Protein AF-G4MXD3-F1 (afdb_monomer_lite)

Foldseek 3Di:
DDPPLVVLVVLLVVLVVLLVVPQPPALVNLVVVLVCLVQVNDLDHPLDDADDAFEEEEAPCVSVNSQSVVCNVRSYDYDDDDLPDPDAAAGQEYEYEDDDDLDPPPLVCLDPLVVLLSNLVRHDPPRHYYYYHADALPDDDDPDDDPPVSNVVSVVVQVVCVVVSSGRHDDPVVNVVSNVVSPHDDDDDDDDDQACAQPDPDNSNSVSNVSNVVSVCSSVVSPPPPPPPDPPDD

pLDDT: mean 72.01, std 15.37, range [33.31, 96.06]

Sequence (234 aa):
MTTSGAVVDAVIRKARALTEKQRGQDSLDIFNQLFRYILGDKLHTDVIEFGEEQHVLDVGCGSGLWPILMAQQLETILAPMHLNSPNLPSILAAYRHIILPEKMKKGSIKSWSTLYGKIATHLKHGTGVFEQFEIDWKFKRNSDPIPEALEKWSTKLHHAMEDHGMSIQCDPEETRSMLLNNGFNDVQERAILLPVNDWQSKDADKKIGRWFNTALTESITLGPTSPTPLKSGP

Organism: Pyricularia oryzae (strain 70-15 / ATCC MYA-4617 / FGSC 8958) (NCBI:txid242507)

Secondary structure (DSSP, 8-state):
--HHHHHHHHHHHHHHHHHHHHTTSSHHHHHHHHHHHHTTT-SS-TT----SS-EEEETT-TTSHHHHHHHHHHT-EEEE--TT-TTPPPBSEEEEEE---SS------S-HHHHHHHHHHHBPTTT-EEEEEE---S---SSSPPPHHHHHHHHHHHHHHHHTT------HHHHHHHHHHTT------------SSS--SSHHHHHHHHHHHHHHHHHHHTSS-S--------

Radius of gyration: 19.63 Å; chains: 1; bounding box: 55×62×44 Å

Structure (mmCIF, N/CA/C/O backbone):
data_AF-G4MXD3-F1
#
_entry.id   AF-G4MXD3-F1
#
loop_
_atom_site.group_PDB
_atom_site.id
_atom_site.type_symbol
_atom_site.label_atom_id
_atom_site.label_alt_id
_atom_site.label_comp_id
_atom_site.label_asym_id
_atom_site.label_entity_id
_atom_site.label_seq_id
_atom_site.pdbx_PDB_ins_code
_atom_site.Cartn_x
_atom_site.Cartn_y
_atom_site.Cartn_z
_atom_site.occupancy
_atom_site.B_iso_or_equiv
_atom_site.auth_seq_id
_atom_site.auth_comp_id
_atom_site.auth_asym_id
_atom_site.auth_atom_id
_atom_site.pdbx_PDB_model_num
ATOM 1 N N . MET A 1 1 ? -34.802 9.962 16.279 1.00 35.94 1 MET A N 1
ATOM 2 C CA . MET A 1 1 ? -34.322 9.919 14.881 1.00 35.94 1 MET A CA 1
ATOM 3 C C . MET A 1 1 ? -33.127 10.845 14.799 1.00 35.94 1 MET A C 1
ATOM 5 O O . MET A 1 1 ? -33.272 12.038 15.026 1.00 35.94 1 MET A O 1
ATOM 9 N N . THR A 1 2 ? -31.944 10.250 14.721 1.00 36.28 2 THR A N 1
ATOM 10 C CA . THR A 1 2 ? -30.668 10.808 15.177 1.00 36.28 2 THR A CA 1
ATOM 11 C C . THR A 1 2 ? -29.973 11.616 14.086 1.00 36.28 2 THR A C 1
ATOM 13 O O . THR A 1 2 ? -29.892 11.215 12.930 1.00 36.28 2 THR A O 1
ATOM 16 N N . THR A 1 3 ? -29.412 12.749 14.487 1.00 41.72 3 THR A N 1
ATOM 17 C CA . THR A 1 3 ? -28.647 13.730 13.701 1.00 41.72 3 THR A CA 1
ATOM 18 C C . THR A 1 3 ? -27.447 13.142 12.928 1.00 41.72 3 THR A C 1
ATOM 20 O O . THR A 1 3 ? -26.861 13.839 12.109 1.00 41.72 3 THR A O 1
ATOM 23 N N . SER A 1 4 ? -27.096 11.871 13.165 1.00 53.28 4 SER A N 1
ATOM 24 C CA . SER A 1 4 ? -25.975 11.141 12.554 1.00 53.28 4 SER A CA 1
ATOM 25 C C . SER A 1 4 ? -26.245 10.719 11.098 1.00 53.28 4 SER A C 1
ATOM 27 O O . SER A 1 4 ? -25.435 11.003 10.217 1.00 53.28 4 SER A O 1
ATOM 29 N N . GLY A 1 5 ? -27.419 10.145 10.800 1.00 49.47 5 GLY A N 1
ATOM 30 C CA . GLY A 1 5 ? -27.715 9.598 9.463 1.00 49.47 5 GLY A CA 1
ATOM 31 C C . GLY A 1 5 ? -27.749 10.658 8.357 1.00 49.47 5 GLY A C 1
ATOM 32 O O . GLY A 1 5 ? -27.190 10.472 7.283 1.00 49.47 5 GLY A O 1
ATOM 33 N N . ALA A 1 6 ? -28.300 11.840 8.653 1.00 53.75 6 ALA A N 1
ATOM 34 C CA . ALA A 1 6 ? -28.348 12.946 7.694 1.00 53.75 6 ALA A CA 1
ATOM 35 C C . ALA A 1 6 ? -26.952 13.501 7.338 1.00 53.75 6 ALA A C 1
ATOM 37 O O . ALA A 1 6 ? -26.748 13.997 6.225 1.00 53.75 6 ALA A O 1
ATOM 38 N N . VAL A 1 7 ? -25.994 13.423 8.270 1.00 50.25 7 VAL A N 1
ATOM 39 C CA . VAL A 1 7 ? -24.599 13.827 8.043 1.00 50.25 7 VAL A CA 1
ATOM 40 C C . VAL A 1 7 ? -23.893 12.796 7.167 1.00 50.25 7 VAL A C 1
ATOM 42 O O . VAL A 1 7 ? -23.251 13.186 6.191 1.00 50.25 7 VAL A O 1
ATOM 45 N N . VAL A 1 8 ? -24.069 11.503 7.456 1.00 52.59 8 VAL A N 1
ATOM 46 C CA . VAL A 1 8 ? -23.536 10.402 6.637 1.00 52.59 8 VAL A CA 1
ATOM 47 C C . VAL A 1 8 ? -24.069 10.492 5.202 1.00 52.59 8 VAL A C 1
ATOM 49 O O . VAL A 1 8 ? -23.279 10.542 4.262 1.00 52.59 8 VAL A O 1
ATOM 52 N N . ASP A 1 9 ? -25.376 10.687 5.016 1.00 56.47 9 ASP A N 1
ATOM 53 C CA . ASP A 1 9 ? -25.992 10.855 3.692 1.00 56.47 9 ASP A CA 1
ATOM 54 C C . ASP A 1 9 ? -25.440 12.059 2.914 1.00 56.47 9 ASP A C 1
ATOM 56 O O . ASP A 1 9 ? -25.233 12.004 1.695 1.00 56.47 9 ASP A O 1
ATOM 60 N N . ALA A 1 10 ? -25.210 13.184 3.598 1.00 55.75 10 ALA A N 1
ATOM 61 C CA . ALA A 1 10 ? -24.637 14.376 2.982 1.00 55.75 10 ALA A CA 1
ATOM 62 C C . ALA A 1 10 ? -23.175 14.153 2.562 1.00 55.75 10 ALA A C 1
ATOM 64 O O . ALA A 1 10 ? -22.782 14.582 1.471 1.00 55.75 10 ALA A O 1
ATOM 65 N N . VAL A 1 11 ? -22.394 13.449 3.388 1.00 53.06 11 VAL A N 1
ATOM 66 C CA . VAL A 1 11 ? -21.021 13.038 3.069 1.00 53.06 11 VAL A CA 1
ATOM 67 C C . VAL A 1 11 ? -21.019 12.078 1.881 1.00 53.06 11 VAL A C 1
ATOM 69 O O . VAL A 1 11 ? -20.276 12.325 0.935 1.00 53.06 11 VAL A O 1
ATOM 72 N N . ILE A 1 12 ? -21.900 11.074 1.852 1.00 57.16 12 ILE A N 1
ATOM 73 C CA . ILE A 1 12 ? -22.023 10.111 0.747 1.00 57.16 12 ILE A CA 1
ATOM 74 C C . ILE A 1 12 ? -22.384 10.817 -0.568 1.00 57.16 12 ILE A C 1
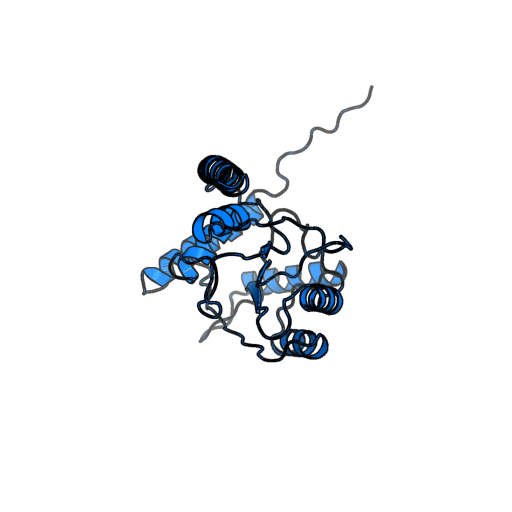ATOM 76 O O . ILE A 1 12 ? -21.756 10.564 -1.600 1.00 57.16 12 ILE A O 1
ATOM 80 N N . ARG A 1 13 ? -23.349 11.749 -0.563 1.00 62.62 13 ARG A N 1
ATOM 81 C CA . ARG A 1 13 ? -23.705 12.527 -1.768 1.00 62.62 13 ARG A CA 1
ATOM 82 C C . ARG A 1 13 ? -22.535 13.364 -2.279 1.00 62.62 13 ARG A C 1
ATOM 84 O O . ARG A 1 13 ? -22.257 13.364 -3.479 1.00 62.62 13 ARG A O 1
ATOM 91 N N . LYS A 1 14 ? -21.832 14.054 -1.377 1.00 55.62 14 LYS A N 1
ATOM 92 C CA . LYS A 1 14 ? -20.655 14.861 -1.728 1.00 55.62 14 LYS A CA 1
ATOM 93 C C . LYS A 1 14 ? -19.512 13.984 -2.242 1.00 55.62 14 LYS A C 1
ATOM 95 O O . LYS A 1 14 ? -18.870 14.340 -3.225 1.00 55.62 14 LYS A O 1
ATOM 100 N N . ALA A 1 15 ? -19.310 12.828 -1.616 1.00 56.81 15 ALA A N 1
ATOM 101 C CA . ALA A 1 15 ? -18.354 11.817 -2.026 1.00 56.81 15 ALA A CA 1
ATOM 102 C C . ALA A 1 15 ? -18.635 11.355 -3.464 1.00 56.81 15 ALA A C 1
ATOM 104 O O . ALA A 1 15 ? -17.722 11.366 -4.279 1.00 56.81 15 ALA A O 1
ATOM 105 N N . ARG A 1 16 ? -19.893 11.037 -3.816 1.00 62.53 16 ARG A N 1
ATOM 106 C CA . ARG A 1 16 ? -20.255 10.561 -5.170 1.00 62.53 16 ARG A CA 1
ATOM 107 C C . ARG A 1 16 ? -19.932 11.595 -6.247 1.00 62.53 16 ARG A C 1
ATOM 109 O O . ARG A 1 16 ? -19.300 11.260 -7.245 1.00 62.53 16 ARG A O 1
ATOM 116 N N . ALA A 1 17 ? -20.281 12.857 -5.998 1.00 62.12 17 ALA A N 1
ATOM 117 C CA . ALA A 1 17 ? -19.975 13.957 -6.910 1.00 62.12 17 ALA A CA 1
ATOM 118 C C . ALA A 1 17 ? -18.458 14.189 -7.078 1.00 62.12 17 ALA A C 1
ATOM 120 O O . ALA A 1 17 ? -17.994 14.503 -8.174 1.00 62.12 17 ALA A O 1
ATOM 121 N N . LEU A 1 18 ? -17.673 14.022 -6.007 1.00 58.22 18 LEU A N 1
ATOM 122 C CA . LEU A 1 18 ? -16.210 14.123 -6.057 1.00 58.22 18 LEU A CA 1
ATOM 123 C C . LEU A 1 18 ? -15.584 12.951 -6.821 1.00 58.22 18 LEU A C 1
ATOM 125 O O . LEU A 1 18 ? -14.734 13.184 -7.675 1.00 58.22 18 LEU A O 1
ATOM 129 N N . THR A 1 19 ? -16.054 11.722 -6.589 1.00 60.03 19 THR A N 1
ATOM 130 C CA . THR A 1 19 ? -15.618 10.522 -7.317 1.00 60.03 19 THR A CA 1
ATOM 131 C C . THR A 1 19 ? -15.802 10.670 -8.826 1.00 60.03 19 THR A C 1
ATOM 133 O O . THR A 1 19 ? -14.899 10.335 -9.588 1.00 60.03 19 THR A O 1
ATOM 136 N N . GLU A 1 20 ? -16.962 11.158 -9.273 1.00 62.72 20 GLU A N 1
ATOM 137 C CA . GLU A 1 20 ? -17.233 11.395 -10.697 1.00 62.72 20 GLU A CA 1
ATOM 138 C C . GLU A 1 20 ? -16.340 12.484 -11.278 1.00 62.72 20 GLU A C 1
ATOM 140 O O . GLU A 1 20 ? -15.829 12.335 -12.386 1.00 62.72 20 GLU A O 1
ATOM 145 N N . LYS A 1 21 ? -16.110 13.554 -10.510 1.00 58.97 21 LYS A N 1
ATOM 146 C CA . LYS A 1 21 ? -15.269 14.661 -10.945 1.00 58.97 21 LYS A CA 1
ATOM 147 C C . LYS A 1 21 ? -13.792 14.283 -11.024 1.00 58.97 21 LYS A C 1
ATOM 149 O O . LYS A 1 21 ? -13.148 14.772 -11.934 1.00 58.97 21 LYS A O 1
ATOM 154 N N . GLN A 1 22 ? -13.264 13.475 -10.104 1.00 54.31 22 GLN A N 1
ATOM 155 C CA . GLN A 1 22 ? -11.826 13.172 -9.997 1.00 54.31 22 GLN A CA 1
ATOM 156 C C . GLN A 1 22 ? -11.378 11.991 -10.873 1.00 54.31 22 GLN A C 1
ATOM 158 O O . GLN A 1 22 ? -10.200 11.867 -11.189 1.00 54.31 22 GLN A O 1
ATOM 163 N N . ARG A 1 23 ? -12.301 11.123 -11.307 1.00 55.66 23 ARG A N 1
ATOM 164 C CA . ARG A 1 23 ? -11.969 9.890 -12.035 1.00 55.66 23 ARG A CA 1
ATOM 165 C C . ARG A 1 23 ? -11.069 10.154 -13.255 1.00 55.66 23 ARG A C 1
ATOM 167 O O . ARG A 1 23 ? -11.518 10.711 -14.251 1.00 55.66 23 ARG A O 1
ATOM 174 N N . GLY A 1 24 ? -9.828 9.666 -13.186 1.00 54.5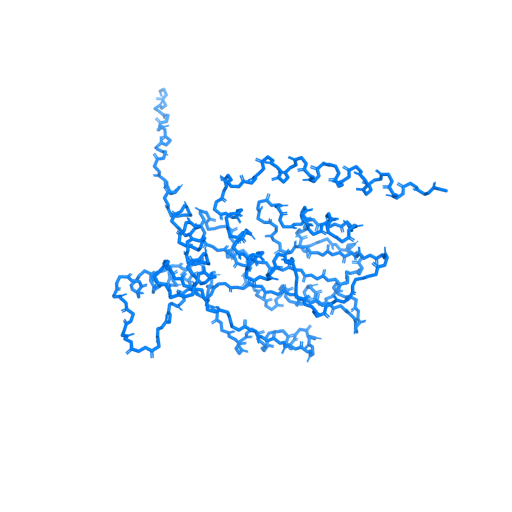6 24 GLY A N 1
ATOM 175 C CA . GLY A 1 24 ? -8.879 9.666 -14.304 1.00 54.56 24 GLY A CA 1
ATOM 176 C C . GLY A 1 24 ? -8.178 11.002 -14.567 1.00 54.56 24 GLY A C 1
ATOM 177 O O . GLY A 1 24 ? -7.688 11.195 -15.674 1.00 54.56 24 GLY A O 1
ATOM 178 N N . GLN A 1 25 ? -8.154 11.922 -13.595 1.00 57.44 25 GLN A N 1
ATOM 179 C CA . GLN A 1 25 ? -7.501 13.233 -13.742 1.00 57.44 25 GLN A CA 1
ATOM 180 C C . GLN A 1 25 ? -6.044 13.277 -13.261 1.00 57.44 25 GLN A C 1
ATOM 182 O O . GLN A 1 25 ? -5.315 14.173 -13.672 1.00 57.44 25 GLN A O 1
ATOM 187 N N . ASP A 1 26 ? -5.624 12.337 -12.410 1.00 69.50 26 ASP A N 1
ATOM 188 C CA . ASP A 1 26 ? -4.269 12.239 -11.849 1.00 69.50 26 ASP A CA 1
ATOM 189 C C . ASP A 1 26 ? -3.806 10.775 -11.899 1.00 69.50 26 ASP A C 1
ATOM 191 O O . ASP A 1 26 ? -4.599 9.849 -11.700 1.00 69.50 26 ASP A O 1
ATOM 195 N N . SER A 1 27 ? -2.511 10.565 -12.127 1.00 68.56 27 SER A N 1
ATOM 196 C CA . SER A 1 27 ? -1.828 9.280 -11.983 1.00 68.56 27 SER A CA 1
ATOM 197 C C . SER A 1 27 ? -2.185 8.530 -10.687 1.00 68.56 27 SER A C 1
ATOM 199 O O . SER A 1 27 ? -2.374 7.311 -10.716 1.00 68.56 27 SER A O 1
ATOM 201 N N . LEU A 1 28 ? -2.392 9.236 -9.567 1.00 72.25 28 LEU A N 1
ATOM 202 C CA . LEU A 1 28 ? -2.842 8.638 -8.302 1.00 72.25 28 LEU A CA 1
ATOM 203 C C . LEU A 1 28 ? -4.225 7.976 -8.408 1.00 72.25 28 LEU A C 1
ATOM 205 O O . LEU A 1 28 ? -4.455 6.924 -7.810 1.00 72.25 28 LEU A O 1
ATOM 209 N N . ASP A 1 29 ? -5.141 8.541 -9.194 1.00 73.50 29 ASP A N 1
ATOM 210 C CA . ASP A 1 29 ? -6.466 7.954 -9.402 1.00 73.50 29 ASP A CA 1
ATOM 211 C C . ASP A 1 29 ? -6.413 6.738 -10.326 1.00 73.50 29 ASP A C 1
ATOM 213 O O . ASP A 1 29 ? -7.195 5.800 -10.153 1.00 73.50 29 ASP A O 1
ATOM 217 N N . ILE A 1 30 ? -5.460 6.712 -11.259 1.00 76.75 30 ILE A N 1
ATOM 218 C CA . ILE A 1 30 ? -5.180 5.546 -12.104 1.00 76.75 30 ILE A CA 1
ATOM 219 C C . ILE A 1 30 ? -4.649 4.396 -11.239 1.00 76.75 30 ILE A C 1
ATOM 221 O O . ILE A 1 30 ? -5.143 3.271 -11.343 1.00 76.75 30 ILE A O 1
ATOM 225 N N . PHE A 1 31 ? -3.726 4.679 -10.315 1.00 78.44 31 PHE A N 1
ATOM 226 C CA . PHE A 1 31 ? -3.275 3.681 -9.348 1.00 78.44 31 PHE A CA 1
ATOM 227 C C . PHE A 1 31 ? -4.402 3.210 -8.416 1.00 78.44 31 PHE A C 1
ATOM 229 O O . PHE A 1 31 ? -4.512 2.012 -8.163 1.00 78.44 31 PHE A O 1
ATOM 236 N N . ASN A 1 32 ? -5.295 4.096 -7.965 1.00 77.25 32 ASN A N 1
ATOM 237 C CA . ASN A 1 32 ? -6.471 3.678 -7.195 1.00 77.25 32 ASN A CA 1
ATOM 238 C C . ASN A 1 32 ? -7.342 2.678 -7.985 1.00 77.25 32 ASN A C 1
ATOM 240 O O . ASN A 1 32 ? -7.798 1.682 -7.424 1.00 77.25 32 ASN A O 1
ATOM 244 N N . GLN A 1 33 ? -7.549 2.884 -9.293 1.00 78.00 33 GLN A N 1
ATOM 245 C CA . GLN A 1 33 ? -8.277 1.907 -10.118 1.00 78.00 33 GLN A CA 1
ATOM 246 C C . GLN A 1 33 ? -7.513 0.588 -10.287 1.00 78.00 33 GLN A C 1
ATOM 248 O O . GLN A 1 33 ? -8.134 -0.476 -10.258 1.00 78.00 33 GLN A O 1
ATOM 253 N N . LEU A 1 34 ? -6.185 0.641 -10.423 1.00 82.50 34 LEU A N 1
ATOM 254 C CA . LEU A 1 34 ? -5.338 -0.551 -10.460 1.00 82.50 34 LEU A CA 1
ATOM 255 C C . LEU A 1 34 ? -5.528 -1.407 -9.197 1.00 82.50 34 LEU A C 1
ATOM 257 O O . LEU A 1 34 ? -5.803 -2.601 -9.316 1.00 82.50 34 LEU A O 1
ATOM 261 N N . PHE A 1 35 ? -5.440 -0.809 -8.004 1.00 80.94 35 PHE A N 1
ATOM 262 C CA . PHE A 1 35 ? -5.599 -1.541 -6.741 1.00 80.94 35 PHE A CA 1
ATOM 263 C C . PHE A 1 35 ? -6.995 -2.143 -6.582 1.00 80.94 35 PHE A C 1
ATOM 265 O O . PHE A 1 35 ? -7.108 -3.303 -6.193 1.00 80.94 35 PHE A O 1
ATOM 272 N N . ARG A 1 36 ? -8.055 -1.423 -6.967 1.00 82.56 36 ARG A N 1
ATOM 273 C CA . ARG A 1 36 ? -9.415 -1.988 -6.977 1.00 82.56 36 ARG A CA 1
ATOM 274 C C . ARG A 1 36 ? -9.514 -3.204 -7.883 1.00 82.56 36 ARG A C 1
ATOM 276 O O . ARG A 1 36 ? -10.067 -4.220 -7.480 1.00 82.56 36 ARG A O 1
ATOM 283 N N . TYR A 1 37 ? -8.939 -3.132 -9.080 1.00 83.25 37 TYR A N 1
ATOM 284 C CA . TYR A 1 37 ? -8.955 -4.263 -10.000 1.00 83.25 37 TYR A CA 1
ATOM 285 C C . TYR A 1 37 ? -8.195 -5.475 -9.436 1.00 83.25 37 TYR A C 1
ATOM 287 O O . TYR A 1 37 ? -8.690 -6.597 -9.512 1.00 83.25 37 TYR A O 1
ATOM 295 N N . ILE A 1 38 ? -7.032 -5.248 -8.814 1.00 84.25 38 ILE A N 1
ATOM 296 C CA . ILE A 1 38 ? -6.241 -6.289 -8.136 1.00 84.25 38 ILE A CA 1
ATOM 297 C C . ILE A 1 38 ? -7.032 -6.944 -6.995 1.00 84.25 38 ILE A C 1
ATOM 299 O O . ILE A 1 38 ? -6.962 -8.158 -6.810 1.00 84.25 38 ILE A O 1
ATOM 303 N N . LEU A 1 39 ? -7.801 -6.152 -6.248 1.00 83.25 39 LEU A N 1
ATOM 304 C CA . LEU A 1 39 ? -8.615 -6.609 -5.123 1.00 83.25 39 LEU A CA 1
ATOM 305 C C . LEU A 1 39 ? -9.997 -7.148 -5.541 1.00 83.25 39 LEU A C 1
ATOM 307 O O . LEU A 1 39 ? -10.815 -7.454 -4.675 1.00 83.25 39 LEU A O 1
ATOM 311 N N . GLY A 1 40 ? -10.284 -7.275 -6.842 1.00 84.81 40 GLY A N 1
ATOM 312 C CA . GLY A 1 40 ? -11.580 -7.760 -7.328 1.00 84.81 40 GLY A CA 1
ATOM 313 C C . GLY A 1 40 ? -12.729 -6.791 -7.034 1.00 84.81 40 GLY A C 1
ATOM 314 O O . GLY A 1 40 ? -13.770 -7.197 -6.526 1.00 84.81 40 GLY A O 1
ATOM 315 N N . ASP A 1 41 ? -12.506 -5.506 -7.313 1.00 81.19 41 ASP A N 1
ATOM 316 C CA . ASP A 1 41 ? -13.381 -4.355 -7.050 1.00 81.19 41 ASP A CA 1
ATOM 317 C C . ASP A 1 41 ? -13.623 -4.017 -5.566 1.00 81.19 41 ASP A C 1
ATOM 319 O O . ASP A 1 41 ? -14.389 -3.094 -5.266 1.00 81.19 41 ASP A O 1
ATOM 323 N N . LYS A 1 42 ? -12.907 -4.677 -4.645 1.00 81.50 42 LYS A N 1
ATOM 324 C CA . LYS A 1 42 ? -12.870 -4.343 -3.210 1.00 81.50 42 LYS A CA 1
ATOM 325 C C . LYS A 1 42 ? -11.891 -3.193 -2.908 1.00 81.50 42 LYS A C 1
ATOM 327 O O . LYS A 1 42 ? -11.074 -2.811 -3.745 1.00 81.50 42 LYS A O 1
ATOM 332 N N . LEU A 1 43 ? -11.981 -2.643 -1.693 1.00 77.44 43 LEU A N 1
ATOM 333 C CA . LEU A 1 43 ? -11.152 -1.529 -1.189 1.00 77.44 43 LEU A CA 1
ATOM 334 C C . LEU A 1 43 ? -10.294 -1.897 0.037 1.00 77.44 43 LEU A C 1
ATOM 336 O O . LEU A 1 43 ? -9.608 -1.051 0.604 1.00 77.44 43 LEU A O 1
ATOM 340 N N . HIS A 1 44 ? -10.374 -3.149 0.465 1.00 78.94 44 HIS A N 1
ATOM 341 C CA . HIS A 1 44 ? -9.660 -3.732 1.593 1.00 78.94 44 HIS A CA 1
ATO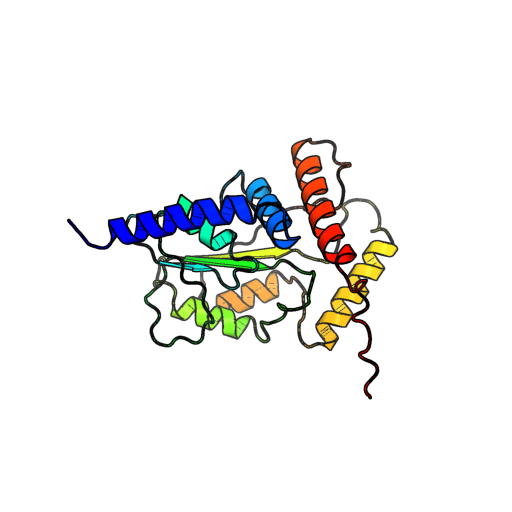M 342 C C . HIS A 1 44 ? -9.625 -5.247 1.383 1.00 78.94 44 HIS A C 1
ATOM 344 O O . HIS A 1 44 ? -10.359 -5.781 0.536 1.00 78.94 44 HIS A O 1
ATOM 350 N N . THR A 1 45 ? -8.781 -5.948 2.131 1.00 78.19 45 THR A N 1
ATOM 351 C CA . THR A 1 45 ? -8.790 -7.411 2.113 1.00 78.19 45 THR A CA 1
ATOM 352 C C . THR A 1 45 ? -9.906 -7.976 3.000 1.00 78.19 45 THR A C 1
ATOM 354 O O . THR A 1 45 ? -10.544 -7.261 3.772 1.00 78.19 45 THR A O 1
ATOM 357 N N . ASP A 1 46 ? -10.161 -9.280 2.899 1.00 71.25 46 ASP A N 1
ATOM 358 C CA . ASP A 1 46 ? -11.211 -9.966 3.670 1.00 71.25 46 ASP A CA 1
ATOM 359 C C . ASP A 1 46 ? -10.820 -10.229 5.140 1.00 71.25 46 ASP A C 1
ATOM 361 O O . ASP A 1 46 ? -11.450 -11.033 5.819 1.00 71.25 46 ASP A O 1
ATOM 365 N N . VAL A 1 47 ? -9.765 -9.577 5.639 1.00 66.69 47 VAL A N 1
ATOM 366 C CA . VAL A 1 47 ? -9.265 -9.751 7.013 1.00 66.69 47 VAL A CA 1
ATOM 367 C C . VAL A 1 47 ? -10.198 -9.102 8.045 1.00 66.69 47 VAL A C 1
ATOM 369 O O . VAL A 1 47 ? -10.136 -9.432 9.227 1.00 66.69 47 VAL A O 1
ATOM 372 N N . ILE A 1 48 ? -11.088 -8.199 7.618 1.00 68.56 48 ILE A N 1
ATOM 373 C CA . ILE A 1 48 ? -11.986 -7.458 8.507 1.00 68.56 48 ILE A CA 1
ATOM 374 C C . ILE A 1 48 ? -13.441 -7.684 8.100 1.00 68.56 48 ILE A C 1
ATOM 376 O O . ILE A 1 48 ? -13.831 -7.422 6.962 1.00 68.56 48 ILE A O 1
ATOM 380 N N . GLU A 1 49 ? -14.261 -8.076 9.073 1.00 65.19 49 GLU A N 1
ATOM 381 C CA . GLU A 1 49 ? -15.713 -7.947 8.988 1.00 65.19 49 GLU A CA 1
ATOM 382 C C . GLU A 1 49 ? -16.136 -6.595 9.556 1.00 65.19 49 GLU A C 1
ATOM 384 O O . GLU A 1 49 ? -15.771 -6.218 10.676 1.00 65.19 49 GLU A O 1
ATOM 389 N N . PHE A 1 50 ? -16.909 -5.849 8.771 1.00 66.44 50 PHE A N 1
ATOM 390 C CA . PHE A 1 50 ? -17.395 -4.547 9.183 1.00 66.44 50 PHE A CA 1
ATOM 391 C C . PHE A 1 50 ? -18.809 -4.619 9.800 1.00 66.44 50 PHE A C 1
ATOM 393 O O . PHE A 1 50 ? -19.664 -5.349 9.313 1.00 66.44 50 PHE A O 1
ATOM 400 N N . GLY A 1 51 ? -19.043 -3.877 10.888 1.00 64.06 51 GLY A N 1
ATOM 401 C CA . GLY A 1 51 ? -20.298 -3.748 11.643 1.00 64.06 51 GLY A CA 1
ATOM 402 C C . GLY A 1 51 ? -20.763 -2.284 11.741 1.00 64.06 51 GLY A C 1
ATOM 403 O O . GLY A 1 51 ? -20.203 -1.423 11.076 1.00 64.06 51 GLY A O 1
ATOM 404 N N . GLU A 1 52 ? -21.769 -1.985 12.574 1.00 57.25 52 GLU A N 1
ATOM 405 C CA . GLU A 1 52 ? -22.581 -0.750 12.456 1.00 57.25 52 GLU A CA 1
ATOM 406 C C . GLU A 1 52 ? -21.914 0.584 12.867 1.00 57.25 52 GLU A C 1
ATOM 408 O O . GLU A 1 52 ? -22.312 1.631 12.365 1.00 57.25 52 GLU A O 1
ATOM 413 N N . GLU A 1 53 ? -20.893 0.598 13.735 1.00 56.28 53 GLU A N 1
ATOM 414 C CA . GLU A 1 53 ? -20.180 1.833 14.117 1.00 56.28 53 GLU A CA 1
ATOM 415 C C . GLU A 1 53 ? -18.668 1.651 14.038 1.00 56.28 53 GLU A C 1
ATOM 417 O O . GLU A 1 53 ? -18.054 0.947 14.845 1.00 56.28 53 GLU A O 1
ATOM 422 N N . GLN A 1 54 ? -18.049 2.292 13.049 1.00 64.38 54 GLN A N 1
ATOM 423 C CA . GLN A 1 54 ? -16.631 2.106 12.776 1.00 64.38 54 GLN A CA 1
ATOM 424 C C . GLN A 1 54 ? -15.954 3.424 12.492 1.00 64.38 54 GLN A C 1
ATOM 426 O O . GLN A 1 54 ? -16.492 4.272 11.791 1.00 64.38 54 GLN A O 1
ATOM 431 N N . HIS A 1 55 ? -14.745 3.569 13.015 1.00 69.31 55 HIS A N 1
ATOM 432 C CA . HIS A 1 55 ? -13.841 4.634 12.627 1.00 69.31 55 HIS A CA 1
ATOM 433 C C . HIS A 1 55 ? -12.728 4.009 11.800 1.00 69.31 55 HIS A C 1
ATOM 435 O O . HIS A 1 55 ? -11.968 3.175 12.304 1.00 69.31 55 HIS A O 1
ATOM 441 N N . VAL A 1 56 ? -12.661 4.398 10.530 1.00 73.88 56 VAL A N 1
ATOM 442 C CA . VAL A 1 56 ? -11.612 3.968 9.610 1.00 73.88 56 VAL A CA 1
ATOM 443 C C . VAL A 1 56 ? -10.671 5.140 9.347 1.00 73.88 56 VAL A C 1
ATOM 445 O O . VAL A 1 56 ? -11.108 6.272 9.129 1.00 73.88 56 VAL A O 1
ATOM 448 N N . LEU A 1 57 ? -9.369 4.872 9.380 1.00 76.31 57 LEU A N 1
ATOM 449 C CA . LEU A 1 57 ? -8.322 5.850 9.114 1.00 76.31 57 LEU A CA 1
ATOM 450 C C . LEU A 1 57 ? -7.649 5.552 7.777 1.00 76.31 57 LEU A C 1
ATOM 452 O O . LEU A 1 57 ? -7.186 4.441 7.554 1.00 76.31 57 LEU A O 1
ATOM 456 N N . ASP A 1 58 ? -7.516 6.565 6.926 1.00 73.25 58 ASP A N 1
ATOM 457 C CA . ASP A 1 58 ? -6.674 6.483 5.733 1.00 73.25 58 ASP A CA 1
ATOM 458 C C . ASP A 1 58 ? -5.381 7.285 5.933 1.00 73.25 58 ASP A C 1
ATOM 460 O O . ASP A 1 58 ? -5.367 8.522 6.036 1.00 73.25 58 ASP A O 1
ATOM 464 N N . VAL A 1 59 ? -4.267 6.563 6.017 1.00 72.50 59 VAL A N 1
ATOM 465 C CA . VAL A 1 59 ? -2.949 7.118 6.296 1.00 72.50 59 VAL A CA 1
ATOM 466 C C . VAL A 1 59 ? -2.279 7.518 4.991 1.00 72.50 59 VAL A C 1
ATOM 468 O O . VAL A 1 59 ? -1.413 6.850 4.430 1.00 72.50 59 VAL A O 1
ATOM 471 N N . GLY A 1 60 ? -2.616 8.727 4.571 1.00 67.31 60 GLY A N 1
ATOM 472 C CA . GLY A 1 60 ? -1.964 9.396 3.465 1.00 67.31 60 GLY A CA 1
ATOM 473 C C . GLY A 1 60 ? -2.742 9.374 2.165 1.00 67.31 60 GLY A C 1
ATOM 474 O O . GLY A 1 60 ? -2.168 9.082 1.127 1.00 67.31 60 GLY A O 1
ATOM 475 N N . CYS A 1 61 ? -3.975 9.857 2.261 1.00 64.50 61 CYS A N 1
ATOM 476 C CA . CYS A 1 61 ? -5.036 9.882 1.258 1.00 64.50 61 CYS A CA 1
ATOM 477 C C . CYS A 1 61 ? -4.757 10.363 -0.173 1.00 64.50 61 CYS A C 1
ATOM 479 O O . CYS A 1 61 ? -5.672 10.283 -0.986 1.00 64.50 61 CYS A O 1
ATOM 481 N N . GLY A 1 62 ? -3.558 10.834 -0.528 1.00 65.56 62 GLY A N 1
ATOM 482 C CA . GLY A 1 62 ? -3.241 11.239 -1.904 1.00 65.56 62 GLY A CA 1
ATOM 483 C C . GLY A 1 62 ? -4.274 12.213 -2.488 1.00 65.56 62 GLY A C 1
ATOM 484 O O . GLY A 1 62 ? -4.501 13.281 -1.921 1.00 65.56 62 GLY A O 1
ATOM 485 N N . SER A 1 63 ? -4.922 11.819 -3.590 1.00 65.06 63 SER A N 1
ATOM 486 C CA . SER A 1 63 ? -6.009 12.563 -4.255 1.00 65.06 63 SER A CA 1
ATOM 487 C C . SER A 1 63 ? -7.289 12.715 -3.415 1.00 65.06 63 SER A C 1
ATOM 489 O O . SER A 1 63 ? -8.180 13.497 -3.753 1.00 65.06 63 SER A O 1
ATOM 491 N N . GLY A 1 64 ? -7.402 11.969 -2.316 1.00 68.69 64 GLY A N 1
ATOM 492 C CA . GLY A 1 64 ? -8.590 11.877 -1.474 1.00 68.69 64 GLY A CA 1
ATOM 493 C C . GLY A 1 64 ? -9.639 10.894 -1.995 1.00 68.69 64 GLY A C 1
ATOM 494 O O . GLY A 1 64 ? -10.666 10.728 -1.342 1.00 68.69 64 GLY A O 1
ATOM 495 N N . LEU A 1 65 ? -9.403 10.213 -3.123 1.00 72.44 65 LEU A N 1
ATOM 496 C CA . LEU A 1 65 ? -10.385 9.308 -3.728 1.00 72.44 65 LEU A CA 1
ATOM 497 C C . LEU A 1 65 ? -10.616 8.033 -2.901 1.00 72.44 65 LEU A C 1
ATOM 499 O O . LEU A 1 65 ? -11.761 7.628 -2.712 1.00 72.44 65 LEU A O 1
ATOM 503 N N . TRP A 1 66 ? -9.558 7.406 -2.382 1.00 75.62 66 TRP A N 1
ATOM 504 C CA . TRP A 1 66 ? -9.683 6.181 -1.584 1.00 75.62 66 TRP A CA 1
ATOM 505 C C . TRP A 1 66 ? -10.589 6.321 -0.345 1.00 75.62 66 TRP A C 1
ATOM 507 O O . TRP A 1 66 ? -11.520 5.526 -0.203 1.00 75.62 66 TRP A O 1
ATOM 517 N N . PRO A 1 67 ? -10.420 7.341 0.523 1.00 71.00 67 PRO A N 1
ATOM 518 C CA . PRO A 1 67 ? -11.287 7.505 1.688 1.00 71.00 67 PRO A CA 1
ATOM 519 C C . PRO A 1 67 ? -12.718 7.890 1.289 1.00 71.00 67 PRO A C 1
ATOM 521 O O . PRO A 1 67 ? -13.668 7.538 1.977 1.00 71.00 67 PRO A O 1
ATOM 524 N N . ILE A 1 68 ? -12.908 8.561 0.152 1.00 74.25 68 ILE A N 1
ATOM 525 C CA . ILE A 1 68 ? -14.240 8.830 -0.405 1.00 74.25 68 ILE A CA 1
ATOM 526 C C . ILE A 1 68 ? -14.950 7.518 -0.774 1.00 74.25 68 ILE A C 1
ATOM 528 O O . ILE A 1 68 ? -16.119 7.342 -0.435 1.00 74.25 68 ILE A O 1
ATOM 532 N N . LEU A 1 69 ? -14.250 6.596 -1.440 1.00 75.50 69 LEU A N 1
ATOM 533 C CA . LEU A 1 69 ? -14.802 5.298 -1.838 1.00 75.50 69 LEU A CA 1
ATOM 534 C C . LEU A 1 69 ? -15.072 4.396 -0.625 1.00 75.50 69 LEU A C 1
ATOM 536 O O . LEU A 1 69 ? -16.136 3.789 -0.539 1.00 75.50 69 LEU A O 1
ATOM 540 N N . MET A 1 70 ? -14.152 4.360 0.341 1.00 76.25 70 MET A N 1
ATOM 541 C CA . MET A 1 70 ? -14.324 3.593 1.579 1.00 76.25 70 MET A CA 1
ATOM 542 C C . MET A 1 70 ? -15.512 4.109 2.400 1.00 76.25 70 MET A C 1
ATOM 544 O O . MET A 1 70 ? -16.319 3.311 2.867 1.00 76.25 70 MET A O 1
ATOM 548 N N . ALA A 1 71 ? -15.689 5.433 2.510 1.00 73.06 71 ALA A N 1
ATOM 549 C CA . ALA A 1 71 ? -16.839 6.026 3.198 1.00 73.06 71 ALA A CA 1
ATOM 550 C C . ALA A 1 71 ? -18.172 5.636 2.542 1.00 73.06 71 ALA A C 1
ATOM 552 O O . ALA A 1 71 ? -19.160 5.413 3.234 1.00 73.06 71 ALA A O 1
ATOM 553 N N . GLN A 1 72 ? -18.205 5.543 1.208 1.00 73.38 72 GLN A N 1
ATOM 554 C CA . GLN A 1 72 ? -19.394 5.113 0.468 1.00 73.38 72 GLN A CA 1
ATOM 555 C C . GLN A 1 72 ? -19.699 3.627 0.645 1.00 73.38 72 GLN A C 1
ATOM 557 O O . GLN A 1 72 ? -20.868 3.274 0.741 1.00 73.38 72 GLN A O 1
ATOM 562 N N . GLN A 1 73 ? -18.675 2.770 0.625 1.00 75.25 73 GLN A N 1
ATOM 563 C CA . GLN A 1 73 ? -18.855 1.320 0.697 1.00 75.25 73 GLN A CA 1
ATOM 564 C C . GLN A 1 73 ? -19.176 0.845 2.119 1.00 75.25 73 GLN A C 1
ATOM 566 O O . GLN A 1 73 ? -19.928 -0.110 2.280 1.00 75.25 73 GLN A O 1
ATOM 571 N N . LEU A 1 74 ? -18.603 1.499 3.131 1.00 70.69 74 LEU A N 1
ATOM 572 C CA . LEU A 1 74 ? -18.712 1.097 4.536 1.00 70.69 74 LEU A CA 1
ATOM 573 C C . LEU A 1 74 ? -19.688 1.960 5.343 1.00 70.69 74 LEU A C 1
ATOM 575 O O . LEU A 1 74 ? -19.782 1.786 6.552 1.00 70.69 74 LEU A O 1
ATOM 579 N N . GLU A 1 75 ? -20.342 2.936 4.703 1.00 66.00 75 GLU A N 1
ATOM 580 C CA . GLU A 1 75 ? -21.239 3.910 5.350 1.00 66.00 75 GLU A CA 1
ATOM 581 C C . GLU A 1 75 ? -20.614 4.581 6.594 1.00 66.00 75 GLU A C 1
ATOM 583 O O . GLU A 1 75 ? -21.284 4.919 7.568 1.00 66.00 75 GLU A O 1
ATOM 588 N N . THR A 1 76 ? -19.295 4.795 6.557 1.00 61.94 76 THR A N 1
ATOM 589 C CA . THR A 1 76 ? -18.481 5.243 7.696 1.00 61.94 76 THR A CA 1
ATOM 590 C C . THR A 1 76 ? -17.896 6.645 7.496 1.00 61.94 76 THR A C 1
ATOM 592 O O . THR A 1 76 ? -17.797 7.163 6.380 1.00 61.94 76 THR A O 1
ATOM 595 N N . ILE A 1 77 ? -17.454 7.268 8.592 1.00 55.78 77 ILE A N 1
ATOM 596 C CA . ILE A 1 77 ? -16.701 8.523 8.579 1.00 55.78 77 ILE A CA 1
ATOM 597 C C . ILE A 1 77 ? -15.204 8.200 8.536 1.00 55.78 77 ILE A C 1
ATOM 599 O O . ILE A 1 77 ? -14.637 7.706 9.511 1.00 55.78 77 ILE A O 1
ATOM 603 N N . LEU A 1 78 ? -14.548 8.565 7.431 1.00 59.88 78 LEU A N 1
ATOM 604 C CA . LEU A 1 78 ? -13.089 8.580 7.334 1.00 59.88 78 LEU A CA 1
ATOM 605 C C . LEU A 1 78 ? -12.542 9.969 7.638 1.00 59.88 78 LEU A C 1
ATOM 607 O O . LEU A 1 78 ? -12.867 10.948 6.964 1.00 59.88 78 LEU A O 1
ATOM 611 N N . ALA A 1 79 ? -11.676 10.047 8.644 1.00 54.53 79 ALA A N 1
ATOM 612 C CA . ALA A 1 79 ? -10.925 11.256 8.938 1.00 54.53 79 ALA A CA 1
ATOM 613 C C . ALA A 1 79 ? -9.609 11.243 8.135 1.00 54.53 79 ALA A C 1
ATOM 615 O O . ALA A 1 79 ? -8.726 10.438 8.441 1.00 54.53 79 ALA A O 1
ATOM 616 N N . PRO A 1 80 ? -9.419 12.119 7.129 1.00 52.09 80 PRO A N 1
ATOM 617 C CA . PRO A 1 80 ? -8.097 12.329 6.554 1.00 52.09 80 PRO A CA 1
ATOM 618 C C . PRO A 1 80 ? -7.227 12.973 7.631 1.00 52.09 80 PRO A C 1
ATOM 620 O O . PRO A 1 80 ? -7.587 14.024 8.163 1.00 52.09 80 PRO A O 1
ATOM 623 N N . MET A 1 81 ? -6.104 12.354 7.998 1.00 53.97 81 MET A N 1
ATOM 624 C CA . MET A 1 81 ? -5.394 12.822 9.182 1.00 53.97 81 MET A CA 1
ATOM 625 C C . MET A 1 81 ? -3.867 12.862 9.076 1.00 53.97 81 MET A C 1
ATOM 627 O O . MET A 1 81 ? -3.199 11.920 8.656 1.00 53.97 81 MET A O 1
ATOM 631 N N . HIS A 1 82 ? -3.323 13.980 9.564 1.00 53.81 82 HIS A N 1
ATOM 632 C CA . HIS A 1 82 ? -1.973 14.102 10.105 1.00 53.81 82 HIS A CA 1
ATOM 633 C C . HIS A 1 82 ? -1.943 13.467 11.507 1.00 53.81 82 HIS A C 1
ATOM 635 O O . HIS A 1 82 ? -2.569 14.010 12.411 1.00 53.81 82 HIS A O 1
ATOM 641 N N . LEU A 1 83 ? -1.224 12.353 11.697 1.00 52.69 83 LEU A N 1
ATOM 642 C CA . LEU A 1 83 ? -1.120 11.512 12.918 1.00 52.69 83 LEU A CA 1
ATOM 643 C C . LEU A 1 83 ? -0.640 12.201 14.224 1.00 52.69 83 LEU A C 1
ATOM 645 O O . LEU A 1 83 ? -0.034 11.567 15.082 1.00 52.69 83 LEU A O 1
ATOM 649 N N . ASN A 1 84 ? -0.831 13.506 14.376 1.00 55.34 84 ASN A N 1
ATOM 650 C CA . ASN A 1 84 ? -0.413 14.296 15.529 1.00 55.34 84 ASN A CA 1
ATOM 651 C C . ASN A 1 84 ? -1.607 14.848 16.331 1.00 55.34 84 ASN A C 1
ATOM 653 O O . ASN A 1 84 ? -1.399 15.705 17.183 1.00 55.34 84 ASN A O 1
ATOM 657 N N . SER A 1 85 ? -2.844 14.412 16.061 1.00 56.72 85 SER A N 1
ATOM 658 C CA . SER A 1 85 ? -4.001 14.834 16.860 1.00 56.72 85 SER A CA 1
ATOM 659 C C . SER A 1 85 ? -4.068 14.025 18.163 1.00 56.72 85 SER A C 1
ATOM 661 O O . SER A 1 85 ? -4.233 12.811 18.094 1.00 56.72 85 SER A O 1
ATOM 663 N N . PRO A 1 86 ? -3.971 14.645 19.352 1.00 54.78 86 PRO A N 1
ATOM 664 C CA . PRO A 1 86 ? -3.980 13.917 20.625 1.00 54.78 86 PRO A CA 1
ATOM 665 C C . PRO A 1 86 ? -5.354 13.328 21.000 1.00 54.78 86 PRO A C 1
ATOM 667 O O . PRO A 1 86 ? -5.425 12.509 21.907 1.00 54.78 86 PRO A O 1
ATOM 670 N N . ASN A 1 87 ? -6.434 13.712 20.306 1.00 58.00 87 ASN A N 1
ATOM 671 C CA . ASN A 1 87 ? -7.822 13.371 20.662 1.00 58.00 87 ASN A CA 1
ATOM 672 C C . ASN A 1 87 ? -8.494 12.419 19.661 1.00 58.00 87 ASN A C 1
ATOM 674 O O . ASN A 1 87 ? -9.695 12.513 19.410 1.00 58.00 87 ASN A O 1
ATOM 678 N N . LEU A 1 88 ? -7.725 11.539 19.030 1.00 61.66 88 LEU A N 1
ATOM 679 C CA . LEU A 1 88 ? -8.298 10.542 18.133 1.00 61.66 88 LEU A CA 1
ATOM 680 C C . LEU A 1 88 ? -9.104 9.498 18.905 1.00 61.66 88 LEU A C 1
ATOM 682 O O . LEU A 1 88 ? -8.547 8.878 19.815 1.00 61.66 88 LEU A O 1
ATOM 686 N N . PRO A 1 89 ? -10.368 9.246 18.521 1.00 64.00 89 PRO A N 1
ATOM 687 C CA . PRO A 1 89 ? -11.082 8.078 19.011 1.00 64.00 89 PRO A CA 1
ATOM 688 C C . PRO A 1 89 ? -10.369 6.798 18.559 1.00 64.00 89 PRO A C 1
ATOM 690 O O . PRO A 1 89 ? -9.640 6.797 17.563 1.00 64.00 89 PRO A O 1
ATOM 693 N N . SER A 1 90 ? -10.590 5.700 19.284 1.00 66.06 90 SER A N 1
ATOM 694 C CA . SER A 1 90 ? -10.097 4.387 18.868 1.00 66.06 90 SER A CA 1
ATOM 695 C C . SER A 1 90 ? -10.634 4.038 17.478 1.00 66.06 90 SER A C 1
ATOM 697 O O . SER A 1 90 ? -11.843 4.077 17.243 1.00 66.06 90 SER A O 1
ATOM 699 N N . ILE A 1 91 ? -9.731 3.691 16.566 1.00 71.75 91 ILE A N 1
ATOM 700 C CA . ILE A 1 91 ? -10.045 3.305 15.191 1.00 71.75 91 ILE A CA 1
ATOM 701 C C . ILE A 1 91 ? -10.084 1.785 15.069 1.00 71.75 91 ILE A C 1
ATOM 703 O O . ILE A 1 91 ? -9.294 1.068 15.685 1.00 71.75 91 ILE A O 1
ATOM 707 N N . LEU A 1 92 ? -11.028 1.281 14.279 1.00 68.44 92 LEU A N 1
ATOM 708 C CA . LEU A 1 92 ? -11.138 -0.151 14.026 1.00 68.44 92 LEU A CA 1
ATOM 709 C C . LEU A 1 92 ? -10.143 -0.600 12.956 1.00 68.44 92 LEU A C 1
ATOM 711 O O . LEU A 1 92 ? -9.569 -1.678 13.066 1.00 68.44 92 LEU A O 1
ATOM 715 N N . ALA A 1 93 ? -9.936 0.226 11.934 1.00 69.62 93 ALA A N 1
ATOM 716 C CA . ALA A 1 93 ? -9.047 -0.108 10.838 1.00 69.62 93 ALA A CA 1
ATOM 717 C C . ALA A 1 93 ? -8.248 1.111 10.380 1.00 69.62 93 ALA A C 1
ATOM 719 O O . ALA A 1 93 ? -8.776 2.224 10.309 1.00 69.62 93 ALA A O 1
ATOM 720 N N . ALA A 1 94 ? -6.983 0.886 10.046 1.00 66.88 94 ALA A N 1
ATOM 721 C CA . ALA A 1 94 ? -6.143 1.844 9.348 1.00 66.88 94 ALA A CA 1
ATOM 722 C C . ALA A 1 94 ? -5.732 1.263 7.992 1.00 66.88 94 ALA A C 1
ATOM 724 O O . ALA A 1 94 ? -5.306 0.115 7.909 1.00 66.88 94 ALA A O 1
ATOM 725 N N . TYR A 1 95 ? -5.832 2.071 6.944 1.00 71.25 95 TYR A N 1
ATOM 726 C CA . TYR A 1 95 ? -5.458 1.708 5.584 1.00 71.25 95 TYR A CA 1
ATOM 727 C C . TYR A 1 95 ? -4.362 2.621 5.091 1.00 71.25 95 TYR A C 1
ATOM 729 O O . TYR A 1 95 ? -4.351 3.821 5.388 1.00 71.25 95 TYR A O 1
ATOM 737 N N . ARG A 1 96 ? -3.441 2.057 4.319 1.00 66.12 96 ARG A N 1
ATOM 738 C CA . ARG A 1 96 ? -2.370 2.829 3.724 1.00 66.12 96 ARG A CA 1
ATOM 739 C C . ARG A 1 96 ? -1.948 2.286 2.370 1.00 66.12 96 ARG A C 1
ATOM 741 O O . ARG A 1 96 ? -1.544 1.138 2.252 1.00 66.12 96 ARG A O 1
ATOM 748 N N . HIS A 1 97 ? -1.937 3.173 1.381 1.00 64.31 97 HIS A N 1
ATOM 749 C CA . HIS A 1 97 ? -1.455 2.880 0.036 1.00 64.31 97 HIS A CA 1
ATOM 750 C C . HIS A 1 97 ? -0.170 3.672 -0.226 1.00 64.31 97 HIS A C 1
ATOM 752 O O . HIS A 1 97 ? -0.181 4.905 -0.231 1.00 64.31 97 HIS A O 1
ATOM 758 N N . ILE A 1 98 ? 0.954 2.978 -0.413 1.00 58.41 98 ILE A N 1
ATOM 759 C CA . ILE A 1 98 ? 2.203 3.564 -0.907 1.00 58.41 98 ILE A CA 1
ATOM 760 C C . ILE A 1 98 ? 2.243 3.420 -2.412 1.00 58.41 98 ILE A C 1
ATOM 762 O O . ILE A 1 98 ? 2.375 2.330 -2.961 1.00 58.41 98 ILE A O 1
ATOM 766 N N . ILE A 1 99 ? 2.179 4.568 -3.064 1.00 57.25 99 ILE A N 1
ATOM 767 C CA . ILE A 1 99 ? 2.192 4.713 -4.507 1.00 57.25 99 ILE A CA 1
ATOM 768 C C . ILE A 1 99 ? 3.129 5.893 -4.785 1.00 57.25 99 ILE A C 1
ATOM 770 O O . ILE A 1 99 ? 2.981 6.938 -4.150 1.00 57.25 99 ILE A O 1
ATOM 774 N N . LEU A 1 100 ? 4.115 5.766 -5.671 1.00 51.97 100 LEU A N 1
ATOM 775 C CA . LEU A 1 100 ? 5.000 6.881 -6.057 1.00 51.97 100 LEU A CA 1
ATOM 776 C C . LEU A 1 100 ? 5.240 6.866 -7.585 1.00 51.97 100 LEU A C 1
ATOM 778 O O . LEU A 1 100 ? 5.255 5.772 -8.136 1.00 51.97 100 LEU A O 1
ATOM 782 N N . PRO A 1 101 ? 5.580 7.991 -8.266 1.00 48.81 101 PRO A N 1
ATOM 783 C CA . PRO A 1 101 ? 5.304 9.410 -7.935 1.00 48.81 101 PRO A CA 1
ATOM 784 C C . PRO A 1 101 ? 5.077 10.369 -9.146 1.00 48.81 101 PRO A C 1
ATOM 786 O O . PRO A 1 101 ? 5.754 10.234 -10.153 1.00 48.81 101 PRO A O 1
ATOM 789 N N . GLU A 1 102 ? 4.329 11.479 -8.994 1.00 40.56 102 GLU A N 1
ATOM 790 C CA . GLU A 1 102 ? 4.476 12.661 -9.899 1.00 40.56 102 GLU A CA 1
ATOM 791 C C . GLU A 1 102 ? 5.117 13.889 -9.211 1.00 40.56 102 GLU A C 1
ATOM 793 O O . GLU A 1 102 ? 5.838 14.684 -9.809 1.00 40.56 102 GLU A O 1
ATOM 798 N N . LYS A 1 103 ? 4.978 14.022 -7.889 1.00 44.72 103 LYS A N 1
ATOM 799 C CA . LYS A 1 103 ? 5.818 14.915 -7.074 1.00 44.72 103 LYS A CA 1
ATOM 800 C C . LYS A 1 103 ? 6.216 14.139 -5.844 1.00 44.72 103 LYS A C 1
ATOM 802 O O . LYS A 1 103 ? 5.332 13.685 -5.128 1.00 44.72 103 LYS A O 1
ATOM 807 N N . MET A 1 104 ? 7.518 13.991 -5.599 1.00 46.75 104 MET A N 1
ATOM 808 C CA . MET A 1 104 ? 8.132 13.302 -4.453 1.00 46.75 104 MET A CA 1
ATOM 809 C C . MET A 1 104 ? 7.737 13.925 -3.095 1.00 46.75 104 MET A C 1
ATOM 811 O O . MET A 1 104 ? 8.550 14.453 -2.346 1.00 46.75 104 MET A O 1
ATOM 815 N N . LYS A 1 105 ? 6.448 13.872 -2.770 1.00 42.41 105 LYS A N 1
ATOM 816 C CA . LYS A 1 105 ? 5.810 14.241 -1.512 1.00 42.41 105 LYS A CA 1
ATOM 817 C C . LYS A 1 105 ? 5.059 13.024 -0.981 1.00 42.41 105 LYS A C 1
ATOM 819 O O . LYS A 1 105 ? 3.885 13.135 -0.650 1.00 42.41 105 LYS A O 1
ATOM 824 N N . LYS A 1 106 ? 5.736 11.872 -0.898 1.00 38.78 106 LYS A N 1
ATOM 825 C CA . LYS A 1 106 ? 5.548 10.934 0.222 1.00 38.78 106 LYS A CA 1
ATOM 826 C C . LYS A 1 106 ? 6.578 9.806 0.331 1.00 38.78 106 LYS A C 1
ATOM 828 O O . LYS A 1 106 ? 6.235 8.680 0.644 1.00 38.78 106 LYS A O 1
ATOM 833 N N . GLY A 1 107 ? 7.853 10.180 0.315 1.00 43.97 107 GLY A N 1
ATOM 834 C CA . GLY A 1 107 ? 8.780 9.648 1.322 1.00 43.97 107 GLY A CA 1
ATOM 835 C C . GLY A 1 107 ? 8.619 10.356 2.682 1.00 43.97 107 GLY A C 1
ATOM 836 O O . GLY A 1 107 ? 9.553 10.469 3.459 1.00 43.97 107 GLY A O 1
ATOM 837 N N . SER A 1 108 ? 7.439 10.918 2.988 1.00 53.50 108 SER A N 1
ATOM 838 C CA . SER A 1 108 ? 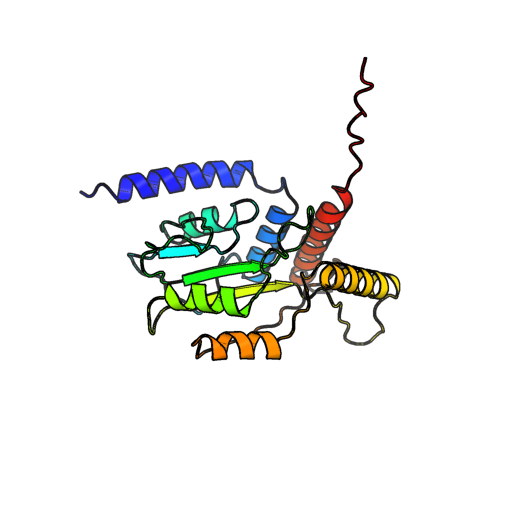7.203 11.784 4.160 1.00 53.50 108 SER A CA 1
ATOM 839 C C . SER A 1 108 ? 7.214 11.039 5.496 1.00 53.50 108 SER A C 1
ATOM 841 O O . SER A 1 108 ? 6.902 11.629 6.530 1.00 53.50 108 SER A O 1
ATOM 843 N N . ILE A 1 109 ? 7.534 9.749 5.477 1.00 63.69 109 ILE A N 1
ATOM 844 C CA . ILE A 1 109 ? 7.700 8.931 6.666 1.00 63.69 109 ILE A CA 1
ATOM 845 C C . ILE A 1 109 ? 9.196 8.768 6.854 1.00 63.69 109 ILE A C 1
ATOM 847 O O . ILE A 1 109 ? 9.829 7.910 6.260 1.00 63.69 109 ILE A O 1
ATOM 851 N N . LYS A 1 110 ? 9.752 9.638 7.696 1.00 65.81 110 LYS A N 1
ATOM 852 C CA . LYS A 1 110 ? 11.159 9.563 8.104 1.00 65.81 110 LYS A CA 1
ATOM 853 C C . LYS A 1 110 ? 11.454 8.338 8.974 1.00 65.81 110 LYS A C 1
ATOM 855 O O . LYS A 1 110 ? 12.605 7.980 9.154 1.00 65.81 110 LYS A O 1
ATOM 860 N N . SER A 1 111 ? 10.418 7.763 9.583 1.00 79.44 111 SER A N 1
ATOM 861 C CA . SER A 1 111 ? 10.523 6.608 10.469 1.00 79.44 111 SER A CA 1
ATOM 862 C C . SER A 1 111 ? 9.244 5.786 10.388 1.00 79.44 111 SER A C 1
ATOM 864 O O . SER A 1 111 ? 8.197 6.190 10.907 1.00 79.44 111 SER A O 1
ATOM 866 N N . TRP A 1 112 ? 9.345 4.635 9.726 1.00 83.62 112 TRP A N 1
ATOM 867 C CA . TRP A 1 112 ? 8.281 3.636 9.636 1.00 83.62 112 TRP A CA 1
ATOM 868 C C . TRP A 1 112 ? 7.878 3.120 11.007 1.00 83.62 112 TRP A C 1
ATOM 870 O O . TRP A 1 112 ? 6.699 3.130 11.341 1.00 83.62 112 TRP A O 1
ATOM 880 N N . SER A 1 113 ? 8.859 2.795 11.847 1.00 87.25 113 SER A N 1
ATOM 881 C CA . SER A 1 113 ? 8.610 2.353 13.219 1.00 87.25 113 SER A CA 1
ATOM 882 C C . SER A 1 113 ? 7.787 3.377 14.015 1.00 87.25 113 SER A C 1
ATOM 884 O O . SER A 1 113 ? 6.791 3.025 14.639 1.00 87.25 113 SER A O 1
ATOM 886 N N . THR A 1 114 ? 8.105 4.675 13.918 1.00 86.12 114 THR A N 1
ATOM 887 C CA . THR A 1 114 ? 7.312 5.721 14.592 1.00 86.12 114 THR A CA 1
ATOM 888 C C . THR A 1 114 ? 5.886 5.808 14.049 1.00 86.12 114 THR A C 1
ATOM 890 O O . THR A 1 114 ? 4.956 6.076 14.810 1.00 86.12 114 THR A O 1
ATOM 893 N N . LEU A 1 115 ? 5.695 5.606 12.742 1.00 83.62 115 LEU A N 1
ATOM 894 C CA . LEU A 1 115 ? 4.362 5.551 12.154 1.00 83.62 115 LEU A CA 1
ATOM 895 C C . LEU A 1 115 ? 3.572 4.351 12.689 1.00 83.62 115 LEU A C 1
ATOM 897 O O . LEU A 1 115 ? 2.442 4.535 13.137 1.00 83.62 115 LEU A O 1
ATOM 901 N N . TYR A 1 116 ? 4.162 3.156 12.670 1.00 89.12 116 TYR A N 1
ATOM 902 C CA . TYR A 1 116 ? 3.519 1.941 13.163 1.00 89.12 116 TYR A CA 1
ATOM 903 C C . TYR A 1 116 ? 3.145 2.061 14.635 1.00 89.12 116 TYR A C 1
ATOM 905 O O . TYR A 1 116 ? 2.011 1.747 14.981 1.00 89.12 116 TYR A O 1
ATOM 913 N N . GLY A 1 117 ? 4.024 2.620 15.470 1.00 89.06 117 GLY A N 1
ATOM 914 C CA . GLY A 1 117 ? 3.715 2.890 16.873 1.00 89.06 117 GLY A CA 1
ATOM 915 C C . GLY A 1 117 ? 2.500 3.803 17.035 1.00 89.06 117 GLY A C 1
ATOM 916 O O . GLY A 1 117 ? 1.583 3.486 17.786 1.00 89.06 117 GLY A O 1
ATOM 917 N N . LYS A 1 118 ? 2.422 4.900 16.269 1.00 84.38 118 LYS A N 1
ATOM 918 C CA . LYS A 1 118 ? 1.246 5.786 16.291 1.00 84.38 118 LYS A CA 1
ATOM 919 C C . LYS A 1 118 ? -0.027 5.067 15.852 1.00 84.38 118 LYS A C 1
ATOM 921 O O . LYS A 1 118 ? -1.057 5.213 16.504 1.00 84.38 118 LYS A O 1
ATOM 926 N N . ILE A 1 119 ? 0.029 4.284 14.776 1.00 85.88 119 ILE A N 1
ATOM 927 C CA . ILE A 1 119 ? -1.128 3.506 14.312 1.00 85.88 119 ILE A CA 1
ATOM 928 C C . ILE A 1 119 ? -1.572 2.536 15.411 1.00 85.88 119 ILE A C 1
ATOM 930 O O . ILE A 1 119 ? -2.741 2.561 15.792 1.00 85.88 119 ILE A O 1
ATOM 934 N N . ALA A 1 120 ? -0.642 1.769 15.985 1.00 87.94 120 ALA A N 1
ATOM 935 C CA . ALA A 1 120 ? -0.917 0.820 17.058 1.00 87.94 120 ALA A CA 1
ATOM 936 C C . ALA A 1 120 ? -1.606 1.481 18.262 1.00 87.94 120 ALA A C 1
ATOM 938 O O . ALA A 1 120 ? -2.584 0.940 18.766 1.00 87.94 120 ALA A O 1
ATOM 939 N N . THR A 1 121 ? -1.180 2.685 18.673 1.00 86.19 121 THR A N 1
ATOM 940 C CA . THR A 1 121 ? -1.821 3.399 19.797 1.00 86.19 121 THR A CA 1
ATOM 941 C C . THR A 1 121 ? -3.271 3.809 19.546 1.00 86.19 121 THR A C 1
ATOM 943 O O . THR A 1 121 ? -4.023 3.998 20.501 1.00 86.19 121 THR A O 1
ATOM 946 N N . HIS A 1 122 ? -3.674 3.966 18.283 1.00 81.38 122 HIS A N 1
ATOM 947 C CA . HIS A 1 122 ? -5.038 4.355 17.931 1.00 81.38 122 HIS A CA 1
ATOM 948 C C . HIS A 1 122 ? -5.921 3.159 17.572 1.00 81.38 122 HIS A C 1
ATOM 950 O O . HIS A 1 122 ? -7.144 3.276 17.652 1.00 81.38 122 HIS A O 1
ATOM 956 N N . LEU A 1 123 ? -5.336 2.020 17.197 1.00 86.25 123 LEU A N 1
ATOM 957 C CA . LEU A 1 123 ? -6.092 0.812 16.894 1.00 86.25 123 LEU A CA 1
ATOM 958 C C . LEU A 1 123 ? -6.813 0.278 18.135 1.00 86.25 123 LEU A C 1
ATOM 960 O O . LEU A 1 123 ? -6.286 0.258 19.248 1.00 86.25 123 LEU A O 1
ATOM 964 N N . LYS A 1 124 ? -8.042 -0.198 17.934 1.00 84.56 124 LYS A N 1
ATOM 965 C CA . LYS A 1 124 ? -8.795 -0.900 18.972 1.00 84.56 124 LYS A CA 1
ATOM 966 C C . LYS A 1 124 ? -8.030 -2.157 19.395 1.00 84.56 124 LYS A C 1
ATOM 968 O O . LYS A 1 124 ? -7.756 -3.030 18.577 1.00 84.56 124 LYS A O 1
ATOM 973 N N . HIS A 1 125 ? -7.710 -2.272 20.680 1.00 82.38 125 HIS A N 1
ATOM 974 C CA . HIS A 1 125 ? -6.986 -3.431 21.199 1.00 82.38 125 HIS A CA 1
ATOM 975 C C . HIS A 1 125 ? -7.712 -4.748 20.884 1.00 82.38 125 HIS A C 1
ATOM 977 O O . HIS A 1 125 ? -8.918 -4.871 21.096 1.00 82.38 125 HIS A O 1
ATOM 983 N N . GLY A 1 126 ? -6.965 -5.732 20.380 1.00 82.19 126 GLY A N 1
ATOM 984 C CA . GLY A 1 126 ? -7.440 -7.092 20.110 1.00 82.19 126 GLY A CA 1
ATOM 985 C C . GLY A 1 126 ? -8.266 -7.276 18.833 1.00 82.19 126 GLY A C 1
ATOM 986 O O . GLY A 1 126 ? -8.324 -8.394 18.336 1.00 82.19 126 GLY A O 1
ATOM 987 N N . THR A 1 127 ? -8.872 -6.218 18.282 1.00 83.31 127 THR A N 1
ATOM 988 C CA . THR A 1 127 ? -9.699 -6.307 17.056 1.00 83.31 127 THR A CA 1
ATOM 989 C C . THR A 1 127 ? -9.291 -5.326 15.959 1.00 83.31 127 THR A C 1
ATOM 991 O O . THR A 1 127 ? -9.878 -5.341 14.884 1.00 83.31 127 THR A O 1
ATOM 994 N N . GLY A 1 128 ? -8.373 -4.405 16.247 1.00 85.50 128 GLY A N 1
ATOM 995 C CA . GLY A 1 128 ? -7.925 -3.392 15.306 1.00 85.50 128 GLY A CA 1
ATOM 996 C C . GLY A 1 128 ? -6.983 -3.973 14.258 1.00 85.50 128 GLY A C 1
ATOM 997 O O . GLY A 1 128 ? -6.100 -4.761 14.592 1.00 85.50 128 GLY A O 1
ATOM 998 N N . VAL A 1 129 ? -7.150 -3.554 13.006 1.00 87.25 129 VAL A N 1
ATOM 999 C CA . VAL A 1 129 ? -6.358 -4.051 11.873 1.00 87.25 129 VAL A CA 1
ATOM 1000 C C . VAL A 1 129 ? -5.686 -2.897 11.133 1.00 87.25 129 VAL A C 1
ATOM 1002 O O . VAL A 1 129 ? -6.246 -1.810 10.985 1.00 87.25 129 VAL A O 1
ATOM 1005 N N . PHE A 1 130 ? -4.466 -3.135 10.662 1.00 88.06 130 PHE A N 1
ATOM 1006 C CA . PHE A 1 130 ? -3.741 -2.226 9.784 1.00 88.06 130 PHE A CA 1
ATOM 1007 C C . PHE A 1 130 ? -3.434 -2.929 8.464 1.00 88.06 130 PHE A C 1
ATOM 1009 O O . PHE A 1 130 ? -2.803 -3.983 8.467 1.00 88.06 130 PHE A O 1
ATOM 1016 N N . GLU A 1 131 ? -3.857 -2.331 7.351 1.00 86.81 131 GLU A N 1
ATOM 1017 C CA . GLU A 1 131 ? -3.519 -2.793 6.005 1.00 86.81 131 GLU A CA 1
ATOM 1018 C C . GLU A 1 131 ? -2.585 -1.799 5.308 1.00 86.81 131 GLU A C 1
ATOM 1020 O O . GLU A 1 131 ? -2.861 -0.595 5.235 1.00 86.81 131 GLU A O 1
ATOM 1025 N N . GLN A 1 132 ? -1.489 -2.326 4.762 1.00 85.44 132 GLN A N 1
ATOM 1026 C CA . GLN A 1 132 ? -0.480 -1.577 4.024 1.00 85.44 132 GLN A CA 1
ATOM 1027 C C . GLN A 1 132 ? -0.260 -2.200 2.646 1.00 85.44 132 GLN A C 1
ATOM 1029 O O . GLN A 1 132 ? 0.031 -3.387 2.531 1.00 85.44 132 GLN A O 1
ATOM 1034 N N . PHE A 1 133 ? -0.358 -1.372 1.609 1.00 82.06 133 PHE A N 1
ATOM 1035 C CA . PHE A 1 133 ? -0.033 -1.726 0.232 1.00 82.06 133 PHE A CA 1
ATOM 1036 C C . PHE A 1 133 ? 1.207 -0.963 -0.211 1.00 82.06 133 PHE A C 1
ATOM 1038 O O . PHE A 1 133 ? 1.268 0.257 -0.052 1.00 82.06 133 PHE A O 1
ATOM 1045 N N . GLU A 1 134 ? 2.168 -1.667 -0.801 1.00 81.31 134 GLU A N 1
ATOM 1046 C CA . GLU A 1 134 ? 3.389 -1.077 -1.344 1.00 81.31 134 GLU A CA 1
ATOM 1047 C C . GLU A 1 134 ? 3.683 -1.615 -2.738 1.00 81.31 134 GLU A C 1
ATOM 1049 O O . GLU A 1 134 ? 3.391 -2.769 -3.054 1.00 81.31 134 GLU A O 1
ATOM 1054 N N . ILE A 1 135 ? 4.277 -0.766 -3.573 1.00 83.56 135 ILE A N 1
ATOM 1055 C CA . ILE A 1 135 ? 4.846 -1.176 -4.853 1.00 83.56 135 ILE A CA 1
ATOM 1056 C C . ILE A 1 135 ? 6.344 -1.374 -4.640 1.00 83.56 135 ILE A C 1
ATOM 1058 O O . ILE A 1 135 ? 7.055 -0.421 -4.318 1.00 83.56 135 ILE A O 1
ATOM 1062 N N . ASP A 1 136 ? 6.818 -2.601 -4.847 1.00 86.38 136 ASP A N 1
ATOM 1063 C CA . ASP A 1 136 ? 8.248 -2.892 -4.918 1.00 86.38 136 ASP A CA 1
ATOM 1064 C C . ASP A 1 136 ? 8.798 -2.392 -6.261 1.00 86.38 136 ASP A C 1
ATOM 1066 O O . ASP A 1 136 ? 8.486 -2.932 -7.325 1.00 86.38 136 ASP A O 1
ATOM 1070 N N . TRP A 1 137 ? 9.605 -1.332 -6.209 1.00 85.12 137 TRP A N 1
ATOM 1071 C CA . TRP A 1 137 ? 10.221 -0.724 -7.391 1.00 85.12 137 TRP A CA 1
ATOM 1072 C C . TRP A 1 137 ? 11.439 -1.495 -7.905 1.00 85.12 137 TRP A C 1
ATOM 1074 O O . TRP A 1 137 ? 11.955 -1.170 -8.978 1.00 85.12 137 TRP A O 1
ATOM 1084 N N . LYS A 1 138 ? 11.857 -2.559 -7.205 1.00 86.50 138 LYS A N 1
ATOM 1085 C CA . LYS A 1 138 ? 12.805 -3.534 -7.738 1.00 86.50 138 LYS A CA 1
ATOM 1086 C C . LYS A 1 138 ? 12.060 -4.484 -8.668 1.00 86.50 138 LYS A C 1
ATOM 1088 O O . LYS A 1 138 ? 11.361 -5.403 -8.241 1.00 86.50 138 LYS A O 1
ATOM 1093 N N . PHE A 1 139 ? 12.240 -4.279 -9.969 1.00 85.88 139 PHE A N 1
ATOM 1094 C CA . PHE A 1 139 ? 11.695 -5.182 -10.979 1.00 85.88 139 PHE A CA 1
ATOM 1095 C C . PHE A 1 139 ? 12.223 -6.609 -10.784 1.00 85.88 139 PHE A C 1
ATOM 1097 O O . PHE A 1 139 ? 13.373 -6.814 -10.403 1.00 85.88 139 PHE A O 1
ATOM 1104 N N . LYS A 1 140 ? 11.377 -7.605 -11.061 1.00 83.56 140 LYS A N 1
ATOM 1105 C CA . LYS A 1 140 ? 11.697 -9.037 -10.954 1.00 83.56 140 LYS A CA 1
ATOM 1106 C C . LYS A 1 140 ? 11.253 -9.757 -12.226 1.00 83.56 140 LYS A C 1
ATOM 1108 O O . LYS A 1 140 ? 10.273 -9.358 -12.858 1.00 83.56 140 LYS A O 1
ATOM 1113 N N . ARG A 1 141 ? 11.964 -10.820 -12.609 1.00 80.94 141 ARG A N 1
ATOM 1114 C CA . ARG A 1 141 ? 11.639 -11.668 -13.768 1.00 80.94 141 ARG A CA 1
ATOM 1115 C C . ARG A 1 141 ? 12.021 -13.125 -13.486 1.00 80.94 141 ARG A C 1
ATOM 1117 O O . ARG A 1 141 ? 13.007 -13.373 -12.805 1.00 80.94 141 ARG A O 1
ATOM 1124 N N . ASN A 1 142 ? 11.237 -14.073 -14.011 1.00 73.12 142 ASN A N 1
ATOM 1125 C CA . ASN A 1 142 ? 11.344 -15.498 -13.660 1.00 73.12 142 ASN A CA 1
ATOM 1126 C C . ASN A 1 142 ? 12.398 -16.296 -14.452 1.00 73.12 142 ASN A C 1
ATOM 1128 O O . ASN A 1 142 ? 12.772 -17.375 -14.005 1.00 73.12 142 ASN A O 1
ATOM 1132 N N . SER A 1 143 ? 12.836 -15.837 -15.630 1.00 66.12 143 SER A N 1
ATOM 1133 C CA . SER A 1 143 ? 13.652 -16.669 -16.540 1.00 66.12 143 SER A CA 1
ATOM 1134 C C . SER A 1 143 ? 14.788 -15.946 -17.264 1.00 66.12 143 SER A C 1
ATOM 1136 O O . SER A 1 143 ? 15.794 -16.579 -17.557 1.00 66.12 143 SER A O 1
ATOM 1138 N N . ASP A 1 144 ? 14.665 -14.641 -17.521 1.00 71.81 144 ASP A N 1
ATOM 1139 C CA . ASP A 1 144 ? 15.689 -13.845 -18.212 1.00 71.81 144 ASP A CA 1
ATOM 1140 C C . ASP A 1 144 ? 16.118 -12.661 -17.339 1.00 71.81 144 ASP A C 1
ATOM 1142 O O . ASP A 1 144 ? 15.326 -12.215 -16.498 1.00 71.81 144 ASP A O 1
ATOM 1146 N N . PRO A 1 145 ? 17.323 -12.101 -17.554 1.00 75.19 145 PRO A N 1
ATOM 1147 C CA . PRO A 1 145 ? 17.725 -10.864 -16.902 1.00 75.19 145 PRO A CA 1
ATOM 1148 C C . PRO A 1 145 ? 16.729 -9.730 -17.178 1.00 75.19 145 PRO A C 1
ATOM 1150 O O . PRO A 1 145 ? 16.067 -9.658 -18.222 1.00 75.19 145 PRO A O 1
ATOM 1153 N N . ILE A 1 146 ? 16.620 -8.827 -16.209 1.00 84.38 146 ILE A N 1
ATOM 1154 C CA . ILE A 1 146 ? 15.825 -7.606 -16.337 1.00 84.38 146 ILE A CA 1
ATOM 1155 C C . ILE A 1 146 ? 16.462 -6.743 -17.439 1.00 84.38 146 ILE A C 1
ATOM 1157 O O . ILE A 1 146 ? 17.689 -6.672 -17.517 1.00 84.38 146 ILE A O 1
ATOM 1161 N N . PRO A 1 147 ? 15.671 -6.078 -18.303 1.00 86.56 147 PRO A N 1
ATOM 1162 C CA . PRO A 1 147 ? 16.219 -5.120 -19.254 1.00 86.56 147 PRO A CA 1
ATOM 1163 C C . PRO A 1 147 ? 17.083 -4.070 -18.548 1.00 86.56 147 PRO A C 1
ATOM 1165 O O . PRO A 1 147 ? 16.619 -3.415 -17.615 1.00 86.56 147 PRO A O 1
ATOM 1168 N N . GLU A 1 148 ? 18.303 -3.858 -19.040 1.00 89.06 148 GLU A N 1
ATOM 1169 C CA . GLU A 1 148 ? 19.300 -2.962 -18.432 1.00 89.06 148 GLU A CA 1
ATOM 1170 C C . GLU A 1 148 ? 18.745 -1.551 -18.153 1.00 89.06 148 GLU A C 1
ATOM 1172 O O . GLU A 1 148 ? 19.083 -0.919 -17.154 1.00 89.06 148 GLU A O 1
ATOM 1177 N N . ALA A 1 149 ? 17.852 -1.048 -19.011 1.00 87.44 149 ALA A N 1
ATOM 1178 C CA . ALA A 1 149 ? 17.204 0.248 -18.819 1.00 87.44 149 ALA A CA 1
ATOM 1179 C C . ALA A 1 149 ? 16.315 0.301 -17.560 1.00 87.44 149 ALA A C 1
ATOM 1181 O O . ALA A 1 149 ? 16.351 1.300 -16.841 1.00 87.44 149 ALA A O 1
ATOM 1182 N N . LEU A 1 150 ? 15.548 -0.761 -17.277 1.00 85.31 150 LEU A N 1
ATOM 1183 C CA . LEU A 1 150 ? 14.690 -0.849 -16.088 1.00 85.31 150 LEU A CA 1
ATOM 1184 C C . LEU A 1 150 ? 15.519 -1.025 -14.820 1.00 85.31 150 LEU A C 1
ATOM 1186 O O . LEU A 1 150 ? 15.235 -0.385 -13.811 1.00 85.31 150 LEU A O 1
ATOM 1190 N N . GLU A 1 151 ? 16.570 -1.842 -14.891 1.00 88.88 151 GLU A N 1
ATOM 1191 C CA . GLU A 1 151 ? 17.512 -2.011 -13.787 1.00 88.88 151 GLU A CA 1
ATOM 1192 C C . GLU A 1 151 ? 18.184 -0.676 -13.439 1.00 88.88 151 GLU A C 1
ATOM 1194 O O . GLU A 1 151 ? 18.079 -0.210 -12.305 1.00 88.88 151 GLU A O 1
ATOM 1199 N N . LYS A 1 152 ? 18.763 0.018 -14.430 1.00 89.81 152 LYS A N 1
ATOM 1200 C CA . LYS A 1 152 ? 19.369 1.345 -14.234 1.00 89.81 152 LYS A CA 1
ATOM 1201 C C . LYS A 1 152 ? 18.377 2.370 -13.693 1.00 89.81 152 LYS A C 1
ATOM 1203 O O . LYS A 1 152 ? 18.759 3.182 -12.850 1.00 89.81 152 LYS A O 1
ATOM 1208 N N . TRP A 1 153 ? 17.142 2.382 -14.196 1.00 87.50 153 TRP A N 1
ATOM 1209 C CA . TRP A 1 153 ? 16.104 3.289 -13.708 1.00 87.50 153 TRP A CA 1
ATOM 1210 C C . TRP A 1 153 ? 15.780 3.011 -12.236 1.00 87.50 153 TRP A C 1
ATOM 1212 O O . TRP A 1 153 ? 15.831 3.935 -11.427 1.00 87.50 153 TRP A O 1
ATOM 1222 N N . SER A 1 154 ? 15.559 1.741 -11.878 1.00 88.75 154 SER A N 1
ATOM 1223 C CA . SER A 1 154 ? 15.284 1.304 -10.505 1.00 88.75 154 SER A CA 1
ATOM 1224 C C . SER A 1 154 ? 16.432 1.677 -9.566 1.00 88.75 154 SER A C 1
ATOM 1226 O O . SER A 1 154 ? 16.216 2.356 -8.565 1.00 88.75 154 SER A O 1
ATOM 1228 N N . THR A 1 155 ? 17.676 1.330 -9.912 1.00 90.44 155 THR A N 1
ATOM 1229 C CA . THR A 1 155 ? 18.855 1.657 -9.094 1.00 90.44 155 THR A CA 1
ATOM 1230 C C . THR A 1 155 ? 18.991 3.160 -8.863 1.00 90.44 155 THR A C 1
ATOM 1232 O O . THR A 1 155 ? 19.217 3.588 -7.733 1.00 90.44 155 THR A O 1
ATOM 1235 N N . LYS A 1 156 ? 18.818 3.980 -9.908 1.00 89.31 156 LYS A N 1
ATOM 1236 C CA . LYS A 1 156 ? 18.883 5.443 -9.778 1.00 89.31 156 LYS A CA 1
ATOM 1237 C C . LYS A 1 156 ? 17.774 5.992 -8.890 1.00 89.31 156 LYS A C 1
ATOM 1239 O O . LYS A 1 156 ? 18.047 6.883 -8.092 1.00 89.31 156 LYS A O 1
ATOM 1244 N N . LEU A 1 157 ? 16.554 5.471 -9.024 1.00 85.69 157 LEU A N 1
ATOM 1245 C CA . LEU A 1 157 ? 15.433 5.870 -8.182 1.00 85.69 157 LEU A CA 1
ATOM 1246 C C . LEU A 1 157 ? 15.720 5.537 -6.711 1.00 85.69 157 LEU A C 1
ATOM 1248 O O . LEU A 1 157 ? 15.605 6.416 -5.863 1.00 85.69 157 LEU A O 1
ATOM 1252 N N . HIS A 1 158 ? 16.160 4.312 -6.417 1.00 87.56 158 HIS A N 1
ATOM 1253 C CA . HIS A 1 158 ? 16.511 3.900 -5.057 1.00 87.56 158 HIS A CA 1
ATOM 1254 C C . HIS A 1 158 ? 17.639 4.750 -4.460 1.00 87.56 158 HIS A C 1
ATOM 1256 O O . HIS A 1 158 ? 17.473 5.261 -3.357 1.00 87.56 158 HIS A O 1
ATOM 1262 N N . HIS A 1 159 ? 18.741 4.964 -5.188 1.00 88.00 159 HIS A N 1
ATOM 1263 C CA . HIS A 1 159 ? 19.843 5.808 -4.708 1.00 88.00 159 HIS A CA 1
ATOM 1264 C C . HIS A 1 159 ? 19.387 7.244 -4.440 1.00 88.00 159 HIS A C 1
ATOM 1266 O O . HIS A 1 159 ? 19.663 7.783 -3.375 1.00 88.00 159 HIS A O 1
ATOM 1272 N N . ALA A 1 160 ? 18.629 7.847 -5.361 1.00 85.06 160 ALA A N 1
ATOM 1273 C CA . ALA A 1 160 ? 18.125 9.202 -5.168 1.00 85.06 160 ALA A CA 1
ATOM 1274 C C . ALA A 1 160 ? 17.222 9.302 -3.928 1.00 85.06 160 ALA A C 1
ATOM 1276 O O . ALA A 1 160 ? 17.306 10.278 -3.188 1.00 85.06 160 ALA A O 1
ATOM 1277 N N . MET A 1 161 ? 16.369 8.307 -3.686 1.00 82.00 161 MET A N 1
ATOM 1278 C CA . MET A 1 161 ? 15.488 8.286 -2.519 1.00 82.00 161 MET A CA 1
ATOM 1279 C C . MET A 1 161 ? 16.256 8.075 -1.207 1.00 82.00 161 MET A C 1
ATOM 1281 O O . MET A 1 161 ? 15.943 8.732 -0.212 1.00 82.00 161 MET A O 1
ATOM 1285 N N . GLU A 1 162 ? 17.285 7.227 -1.217 1.00 84.88 162 GLU A N 1
ATOM 1286 C CA . GLU A 1 162 ? 18.181 7.005 -0.077 1.00 84.88 162 GLU A CA 1
ATOM 1287 C C . GLU A 1 162 ? 18.965 8.278 0.280 1.00 84.88 162 GLU A C 1
ATOM 1289 O O . GLU A 1 162 ? 18.936 8.714 1.429 1.00 84.88 162 GLU A O 1
ATOM 1294 N N . ASP A 1 163 ? 19.553 8.952 -0.716 1.00 84.19 163 ASP A N 1
ATOM 1295 C CA . ASP A 1 163 ? 20.302 10.205 -0.534 1.00 84.19 163 ASP A CA 1
ATOM 1296 C C . ASP A 1 163 ? 19.438 11.323 0.082 1.00 84.19 163 ASP A C 1
ATOM 1298 O O . ASP A 1 163 ? 19.939 12.208 0.778 1.00 84.19 163 ASP A O 1
ATOM 1302 N N . HIS A 1 164 ? 18.121 11.282 -0.144 1.00 79.00 164 HIS A N 1
ATOM 1303 C CA . HIS A 1 164 ? 17.162 12.224 0.440 1.00 79.00 164 HIS A CA 1
ATOM 1304 C C . HIS A 1 164 ? 16.592 11.764 1.797 1.00 79.00 164 HIS A C 1
ATOM 1306 O O . HIS A 1 164 ? 15.693 12.421 2.333 1.00 79.00 164 HIS A O 1
ATOM 1312 N N . GLY A 1 165 ? 17.087 10.660 2.368 1.00 76.19 165 GLY A N 1
ATOM 1313 C CA . GLY A 1 165 ? 16.621 10.099 3.641 1.00 76.19 165 GLY A CA 1
ATOM 1314 C C . GLY A 1 165 ? 15.189 9.562 3.576 1.00 76.19 165 GLY A C 1
ATOM 1315 O O . GLY A 1 165 ? 14.447 9.640 4.557 1.00 76.19 165 GLY A O 1
ATOM 1316 N N . MET A 1 166 ? 14.772 9.095 2.400 1.00 73.81 166 MET A N 1
ATOM 1317 C CA . MET A 1 166 ? 13.411 8.664 2.089 1.00 73.81 166 MET A CA 1
ATOM 1318 C C . MET A 1 166 ? 13.422 7.298 1.401 1.00 73.81 166 MET A C 1
ATOM 1320 O O . MET A 1 166 ? 12.813 7.143 0.346 1.00 73.81 166 MET A O 1
ATOM 1324 N N . SER A 1 167 ? 14.125 6.319 1.972 1.00 80.56 167 SER A N 1
ATOM 1325 C CA . SER A 1 167 ? 14.253 4.996 1.358 1.00 80.56 167 SER A CA 1
ATOM 1326 C C . SER A 1 167 ? 12.897 4.425 0.926 1.00 80.56 167 SER A C 1
ATOM 1328 O O . SER A 1 167 ? 11.925 4.431 1.684 1.00 80.56 167 SER A O 1
ATOM 1330 N N . ILE A 1 168 ? 12.841 3.954 -0.320 1.00 79.62 168 ILE A N 1
ATOM 1331 C CA . ILE A 1 168 ? 11.680 3.270 -0.919 1.00 79.62 168 ILE A CA 1
ATOM 1332 C C . ILE A 1 168 ? 11.919 1.762 -1.031 1.00 79.62 168 ILE A C 1
ATOM 1334 O O . ILE A 1 168 ? 11.286 1.081 -1.837 1.00 79.62 168 ILE A O 1
ATOM 1338 N N . GLN A 1 169 ? 12.910 1.246 -0.306 1.00 82.62 169 GLN A N 1
ATOM 1339 C CA . GLN A 1 169 ? 13.173 -0.178 -0.274 1.00 82.62 169 GLN A CA 1
ATOM 1340 C C . GLN A 1 169 ? 11.990 -0.902 0.371 1.00 82.62 169 GLN A C 1
ATOM 1342 O O . GLN A 1 169 ? 11.631 -0.625 1.509 1.00 82.62 169 GLN A O 1
ATOM 1347 N N . CYS A 1 170 ? 11.409 -1.840 -0.374 1.00 83.50 170 CYS A N 1
ATOM 1348 C CA . CYS A 1 170 ? 10.444 -2.782 0.163 1.00 83.50 170 CYS A CA 1
ATOM 1349 C C . CYS A 1 170 ? 11.228 -3.993 0.686 1.00 83.50 170 CYS A C 1
ATOM 1351 O O . CYS A 1 170 ? 11.747 -4.791 -0.101 1.00 83.50 170 CYS A O 1
ATOM 1353 N N . ASP A 1 171 ? 11.391 -4.068 2.006 1.00 87.44 171 ASP A N 1
ATOM 1354 C CA . ASP A 1 171 ? 11.982 -5.212 2.700 1.00 87.44 171 ASP A CA 1
ATOM 1355 C C . ASP A 1 171 ? 10.906 -5.882 3.580 1.00 87.44 171 ASP A C 1
ATOM 1357 O O . ASP A 1 171 ? 10.508 -5.318 4.609 1.00 87.44 171 ASP A O 1
ATOM 1361 N N . PRO A 1 172 ? 10.408 -7.061 3.159 1.00 87.56 172 PRO A N 1
ATOM 1362 C CA . PRO A 1 172 ? 9.454 -7.881 3.906 1.00 87.56 172 PRO A CA 1
ATOM 1363 C C . PRO A 1 172 ? 9.830 -8.123 5.372 1.00 87.56 172 PRO A C 1
ATOM 1365 O O . PRO A 1 172 ? 9.018 -7.931 6.282 1.00 87.56 172 PRO A O 1
ATOM 1368 N N . GLU A 1 173 ? 11.082 -8.507 5.624 1.00 91.38 173 GLU A N 1
ATOM 1369 C CA . GLU A 1 173 ? 11.543 -8.924 6.950 1.00 91.38 173 GLU A CA 1
ATOM 1370 C C . GLU A 1 173 ? 11.748 -7.722 7.869 1.00 91.38 173 GLU A C 1
ATOM 1372 O O . GLU A 1 173 ? 11.381 -7.759 9.051 1.00 91.38 173 GLU A O 1
ATOM 1377 N N . GLU A 1 174 ? 12.274 -6.621 7.327 1.00 90.88 174 GLU A N 1
ATOM 1378 C CA . GLU A 1 174 ? 12.391 -5.363 8.063 1.00 90.88 174 GLU A CA 1
ATOM 1379 C C . GLU A 1 174 ? 11.005 -4.825 8.442 1.00 90.88 174 GLU A C 1
ATOM 1381 O O . GLU A 1 174 ? 10.755 -4.473 9.600 1.00 90.88 174 GLU A O 1
ATOM 1386 N N . THR A 1 175 ? 10.070 -4.826 7.488 1.00 90.44 175 THR A N 1
ATOM 1387 C CA . THR A 1 175 ? 8.693 -4.361 7.697 1.00 90.44 175 THR A CA 1
ATOM 1388 C C . THR A 1 175 ? 7.979 -5.203 8.746 1.00 90.44 175 THR A C 1
ATOM 1390 O O . THR A 1 175 ? 7.414 -4.650 9.697 1.00 90.44 175 THR A O 1
ATOM 1393 N N . ARG A 1 176 ? 8.063 -6.536 8.635 1.00 93.56 176 ARG A N 1
ATOM 1394 C CA . ARG A 1 176 ? 7.525 -7.469 9.631 1.00 93.56 176 ARG A CA 1
ATOM 1395 C C . ARG A 1 176 ? 8.119 -7.195 11.008 1.00 93.56 176 ARG A C 1
ATOM 1397 O O . ARG A 1 176 ? 7.368 -7.074 11.974 1.00 93.56 176 ARG A O 1
ATOM 1404 N N . SER A 1 177 ? 9.437 -7.046 11.102 1.00 94.69 177 SER A N 1
ATOM 1405 C CA . SER A 1 177 ? 10.123 -6.784 12.371 1.00 94.69 177 SER A CA 1
ATOM 1406 C C . SER A 1 177 ? 9.661 -5.474 13.012 1.00 94.69 177 SER A C 1
ATOM 1408 O O . SER A 1 177 ? 9.366 -5.436 14.206 1.00 94.69 177 SER A O 1
ATOM 1410 N N . MET A 1 178 ? 9.538 -4.399 12.229 1.00 94.31 178 MET A N 1
ATOM 1411 C CA . MET A 1 178 ? 9.048 -3.112 12.725 1.00 94.31 178 MET A CA 1
ATOM 1412 C C . MET A 1 178 ? 7.594 -3.177 13.204 1.00 94.31 178 MET A C 1
ATOM 1414 O O . MET A 1 178 ? 7.277 -2.563 14.223 1.00 94.31 178 MET A O 1
ATOM 1418 N N . LEU A 1 179 ? 6.721 -3.911 12.509 1.00 94.19 179 LEU A N 1
ATOM 1419 C CA . LEU A 1 179 ? 5.339 -4.124 12.946 1.00 94.19 179 LEU A CA 1
ATOM 1420 C C . LEU A 1 179 ? 5.300 -4.900 14.272 1.00 94.19 179 LEU A C 1
ATOM 1422 O O . LEU A 1 179 ? 4.706 -4.426 15.238 1.00 94.19 179 LEU A O 1
ATOM 1426 N N . LEU A 1 180 ? 6.001 -6.032 14.371 1.00 95.44 180 LEU A N 1
ATOM 1427 C CA . LEU A 1 180 ? 6.047 -6.828 15.606 1.00 95.44 180 LEU A CA 1
ATOM 1428 C C . LEU A 1 180 ? 6.576 -6.011 16.798 1.00 95.44 180 LEU A C 1
ATOM 1430 O O . LEU A 1 180 ? 5.975 -6.001 17.872 1.00 95.44 180 LEU A O 1
ATOM 1434 N N . ASN A 1 181 ? 7.642 -5.235 16.589 1.00 96.06 181 ASN A N 1
ATOM 1435 C CA . ASN A 1 181 ? 8.226 -4.369 17.619 1.00 96.06 181 ASN A CA 1
ATOM 1436 C C . ASN A 1 181 ? 7.287 -3.242 18.088 1.00 96.06 181 ASN A C 1
ATOM 1438 O O . ASN A 1 181 ? 7.498 -2.686 19.165 1.00 96.06 181 ASN A O 1
ATOM 1442 N N . ASN A 1 182 ? 6.260 -2.902 17.305 1.00 94.69 182 ASN A N 1
ATOM 1443 C CA . ASN A 1 182 ? 5.244 -1.907 17.655 1.00 94.69 182 ASN A CA 1
ATOM 1444 C C . ASN A 1 182 ? 3.931 -2.537 18.165 1.00 94.69 182 ASN A C 1
ATOM 1446 O O . ASN A 1 182 ? 2.928 -1.837 18.286 1.00 94.69 182 ASN A O 1
ATOM 1450 N N . GLY A 1 183 ? 3.933 -3.834 18.501 1.00 92.62 183 GLY A N 1
ATOM 1451 C CA . GLY A 1 183 ? 2.816 -4.509 19.174 1.00 92.62 183 GLY A CA 1
ATOM 1452 C C . GLY A 1 183 ? 1.776 -5.144 18.247 1.00 92.62 183 GLY A C 1
ATOM 1453 O O . GLY A 1 183 ? 0.721 -5.572 18.719 1.00 92.62 183 GLY A O 1
ATOM 1454 N N . PHE A 1 184 ? 2.054 -5.223 16.944 1.00 93.19 184 PHE A N 1
ATOM 1455 C CA . PHE A 1 184 ? 1.265 -6.041 16.022 1.00 93.19 184 PHE A CA 1
ATOM 1456 C C . PHE A 1 184 ? 1.643 -7.519 16.200 1.00 93.19 184 PHE A C 1
ATOM 1458 O O . PHE A 1 184 ? 2.815 -7.826 16.379 1.00 93.19 184 PHE A O 1
ATOM 1465 N N . ASN A 1 185 ? 0.675 -8.442 16.138 1.00 90.19 185 ASN A N 1
ATOM 1466 C CA . ASN A 1 185 ? 0.915 -9.861 16.459 1.00 90.19 185 ASN A CA 1
ATOM 1467 C C . ASN A 1 185 ? 0.603 -10.833 15.300 1.00 90.19 185 ASN A C 1
ATOM 1469 O O . ASN A 1 185 ? 1.274 -11.854 15.183 1.00 90.19 185 ASN A O 1
ATOM 1473 N N . ASP A 1 186 ? -0.363 -10.518 14.426 1.00 90.19 186 ASP A N 1
ATOM 1474 C CA . ASP A 1 186 ? -0.734 -11.329 13.248 1.00 90.19 186 ASP A CA 1
ATOM 1475 C C . ASP A 1 186 ? -0.325 -10.624 11.946 1.00 90.19 186 ASP A C 1
ATOM 1477 O O . ASP A 1 186 ? -1.142 -10.075 11.208 1.00 90.19 186 ASP A O 1
ATOM 1481 N N . VAL A 1 187 ? 0.986 -10.547 11.703 1.00 92.25 187 VAL A N 1
ATOM 1482 C CA . VAL A 1 187 ? 1.520 -9.892 10.502 1.00 92.25 187 VAL A CA 1
ATOM 1483 C C . VAL A 1 187 ? 1.484 -10.870 9.328 1.00 92.25 187 VAL A C 1
ATOM 1485 O O . VAL A 1 187 ? 2.225 -11.861 9.308 1.00 92.25 187 VAL A O 1
ATOM 1488 N N . GLN A 1 188 ? 0.663 -10.553 8.329 1.00 90.56 188 GLN A N 1
ATOM 1489 C CA . GLN A 1 188 ? 0.546 -11.292 7.073 1.00 90.56 188 GLN A CA 1
ATOM 1490 C C . GLN A 1 188 ? 1.050 -10.442 5.907 1.00 90.56 188 GLN A C 1
ATOM 1492 O O . GLN A 1 188 ? 0.813 -9.239 5.852 1.00 90.56 188 GLN A O 1
ATOM 1497 N N . GLU A 1 189 ? 1.719 -11.086 4.957 1.00 88.81 189 GLU A N 1
ATOM 1498 C CA . GLU A 1 189 ? 2.228 -10.441 3.751 1.00 88.81 189 GLU A CA 1
ATOM 1499 C C . GLU A 1 189 ? 1.782 -11.224 2.519 1.00 88.81 189 GLU A C 1
ATOM 1501 O O . GLU A 1 189 ? 1.780 -12.458 2.511 1.00 88.81 189 GLU A O 1
ATOM 1506 N N . ARG A 1 190 ? 1.411 -10.500 1.461 1.00 88.19 190 ARG A N 1
ATOM 1507 C CA . ARG A 1 190 ? 1.064 -11.084 0.169 1.00 88.19 190 ARG A CA 1
ATOM 1508 C C . ARG A 1 190 ? 1.752 -10.317 -0.949 1.00 88.19 190 ARG A C 1
ATOM 1510 O O . ARG A 1 190 ? 1.419 -9.166 -1.211 1.00 88.19 190 ARG A O 1
ATOM 1517 N N . ALA A 1 191 ? 2.638 -10.999 -1.667 1.00 86.69 191 ALA A N 1
ATOM 1518 C CA . ALA A 1 191 ? 3.199 -10.480 -2.904 1.00 86.69 191 ALA A CA 1
ATOM 1519 C C . ALA A 1 191 ? 2.199 -10.658 -4.057 1.00 86.69 191 ALA A C 1
ATOM 1521 O O . ALA A 1 191 ? 1.697 -11.758 -4.301 1.00 86.69 191 ALA A O 1
ATOM 1522 N N . ILE A 1 192 ? 1.934 -9.575 -4.784 1.00 84.69 192 ILE A N 1
ATOM 1523 C CA . ILE A 1 192 ? 1.114 -9.577 -5.997 1.00 84.69 192 ILE A CA 1
ATOM 1524 C C . ILE A 1 192 ? 2.016 -9.171 -7.158 1.00 84.69 192 ILE A C 1
ATOM 1526 O O . ILE A 1 192 ? 2.684 -8.141 -7.104 1.00 84.69 192 ILE A O 1
ATOM 1530 N N . LEU A 1 193 ? 2.059 -9.991 -8.209 1.00 85.12 193 LEU A N 1
ATOM 1531 C CA . LEU A 1 193 ? 2.846 -9.675 -9.396 1.00 85.12 193 LEU A CA 1
ATOM 1532 C C . LEU A 1 193 ? 2.152 -8.568 -10.192 1.00 85.12 193 LEU A C 1
ATOM 1534 O O . LEU A 1 193 ? 1.023 -8.743 -10.645 1.00 85.12 193 LEU A O 1
ATOM 1538 N N . LEU A 1 194 ? 2.853 -7.451 -10.379 1.00 85.44 194 LEU A N 1
ATOM 1539 C CA . LEU A 1 194 ? 2.418 -6.334 -11.212 1.00 85.44 194 LEU A CA 1
ATOM 1540 C C . LEU A 1 194 ? 3.168 -6.381 -12.544 1.00 85.44 194 LEU A C 1
ATOM 1542 O O . LEU A 1 194 ? 4.371 -6.105 -12.579 1.00 85.44 194 LEU A O 1
ATOM 1546 N N . PRO A 1 195 ? 2.508 -6.747 -13.652 1.00 85.56 195 PRO A N 1
ATOM 1547 C CA . PRO A 1 195 ? 3.149 -6.682 -14.947 1.00 85.56 195 PRO A CA 1
ATOM 1548 C C . PRO A 1 195 ? 3.399 -5.226 -15.357 1.00 85.56 195 PRO A C 1
ATOM 1550 O O . PRO A 1 195 ? 2.562 -4.355 -15.147 1.00 85.56 195 PRO A O 1
ATOM 1553 N N . VAL A 1 196 ? 4.557 -4.961 -15.963 1.00 78.69 196 VAL A N 1
ATOM 1554 C CA . VAL A 1 196 ? 4.963 -3.599 -16.372 1.00 78.69 196 VAL A CA 1
ATOM 1555 C C . VAL A 1 196 ? 4.318 -3.170 -17.700 1.00 78.69 196 VAL A C 1
ATOM 1557 O O . VAL A 1 196 ? 4.273 -1.987 -18.033 1.00 78.69 196 VAL A O 1
ATOM 1560 N N . ASN A 1 197 ? 3.838 -4.138 -18.479 1.00 76.50 197 ASN A N 1
ATOM 1561 C CA . ASN A 1 197 ? 3.238 -3.985 -19.804 1.00 76.50 197 ASN A CA 1
ATOM 1562 C C . ASN A 1 197 ? 2.090 -4.986 -19.986 1.00 76.50 197 ASN A C 1
ATOM 1564 O O . ASN A 1 197 ? 1.848 -5.789 -19.095 1.00 76.50 197 ASN A O 1
ATOM 1568 N N . ASP A 1 198 ? 1.413 -4.978 -21.133 1.00 71.06 198 ASP A N 1
ATOM 1569 C CA . ASP A 1 198 ? 0.191 -5.754 -21.385 1.00 71.06 198 ASP A CA 1
ATOM 1570 C C . ASP A 1 198 ? 0.396 -7.033 -22.218 1.00 71.06 198 ASP A C 1
ATOM 1572 O O . ASP A 1 198 ? -0.532 -7.522 -22.863 1.00 71.06 198 ASP A O 1
ATOM 1576 N N . TRP A 1 199 ? 1.611 -7.590 -22.225 1.00 71.75 199 TRP A N 1
ATOM 1577 C CA . TRP A 1 199 ? 1.978 -8.750 -23.056 1.00 71.75 199 TRP A CA 1
ATOM 1578 C C . TRP A 1 199 ? 1.660 -10.110 -22.423 1.00 71.75 199 TRP A C 1
ATOM 1580 O O . TRP A 1 199 ? 2.050 -11.151 -22.953 1.00 71.75 199 TRP A O 1
ATOM 1590 N N . GLN A 1 200 ? 0.986 -10.135 -21.276 1.00 76.50 200 GLN A N 1
ATOM 1591 C CA . GLN A 1 200 ? 0.660 -11.381 -20.585 1.00 76.50 200 GLN A CA 1
ATOM 1592 C C . GLN A 1 200 ? -0.391 -12.154 -21.379 1.00 76.50 200 GLN A C 1
ATOM 1594 O O . GLN A 1 200 ? -1.197 -11.578 -22.099 1.00 76.50 200 GLN A O 1
ATOM 1599 N N . SER A 1 201 ? -0.408 -13.480 -21.260 1.00 71.56 201 SER A N 1
ATOM 1600 C CA . SER A 1 201 ? -1.383 -14.306 -21.981 1.00 71.56 201 SER A CA 1
ATOM 1601 C C . SER A 1 201 ? -2.799 -14.155 -21.421 1.00 71.56 201 SER A C 1
ATOM 1603 O O . SER A 1 201 ? -3.761 -14.106 -22.188 1.00 71.56 201 SER A O 1
ATOM 1605 N N . LYS A 1 202 ? -2.929 -14.041 -20.095 1.00 79.75 202 LYS A N 1
ATOM 1606 C CA . LYS A 1 202 ? -4.211 -13.900 -19.397 1.00 79.75 202 LYS A CA 1
ATOM 1607 C C . LYS A 1 202 ? -4.745 -12.477 -19.518 1.00 79.75 202 LYS A C 1
ATOM 1609 O O . LYS A 1 202 ? -4.056 -11.526 -19.163 1.00 79.75 202 LYS A O 1
ATOM 1614 N N . ASP A 1 203 ? -6.003 -12.334 -19.926 1.00 78.31 203 ASP A N 1
ATOM 1615 C CA . ASP A 1 203 ? -6.626 -11.017 -20.129 1.00 78.31 203 ASP A CA 1
ATOM 1616 C C . ASP A 1 203 ? -6.694 -10.169 -18.852 1.00 78.31 203 ASP A C 1
ATOM 1618 O O . ASP A 1 203 ? -6.571 -8.944 -18.918 1.00 78.31 203 ASP A O 1
ATOM 1622 N N . ALA A 1 204 ? -6.823 -10.808 -17.684 1.00 76.44 204 ALA A N 1
ATOM 1623 C CA . ALA A 1 204 ? -6.765 -10.110 -16.405 1.00 76.44 204 ALA A CA 1
ATOM 1624 C C . ALA A 1 204 ? -5.397 -9.447 -16.175 1.00 76.44 204 ALA A C 1
ATOM 1626 O O . ALA A 1 204 ? -5.342 -8.264 -15.840 1.00 76.44 204 ALA A O 1
ATOM 1627 N N . ASP A 1 205 ? -4.312 -10.173 -16.439 1.00 80.50 205 ASP A N 1
ATOM 1628 C CA . ASP A 1 205 ? -2.945 -9.684 -16.256 1.00 80.50 205 ASP A CA 1
ATOM 1629 C C . ASP A 1 205 ? -2.608 -8.591 -17.280 1.00 80.50 205 ASP A C 1
ATOM 1631 O O . ASP A 1 205 ? -2.000 -7.587 -16.913 1.00 80.50 205 ASP A O 1
ATOM 1635 N N . LYS A 1 206 ? -3.099 -8.708 -18.527 1.00 81.69 206 LYS A N 1
ATOM 1636 C CA . LYS A 1 206 ? -2.973 -7.637 -19.534 1.00 81.69 206 LYS A CA 1
ATOM 1637 C C . LYS A 1 206 ? -3.580 -6.332 -19.034 1.00 81.69 206 LYS A C 1
ATOM 1639 O O . LYS A 1 206 ? -3.003 -5.265 -19.217 1.00 81.69 206 LYS A O 1
ATOM 1644 N N . LYS A 1 207 ? -4.761 -6.399 -18.411 1.00 80.56 207 LYS A N 1
ATOM 1645 C CA . LYS A 1 207 ? -5.460 -5.214 -17.902 1.00 80.56 207 LYS A CA 1
ATOM 1646 C C . LYS A 1 207 ? -4.723 -4.582 -16.717 1.00 80.56 207 LYS A C 1
ATOM 1648 O O . LYS A 1 207 ? -4.616 -3.359 -16.689 1.00 80.56 207 LYS A O 1
ATOM 1653 N N . ILE A 1 208 ? -4.175 -5.388 -15.800 1.00 84.19 208 ILE A N 1
ATOM 1654 C CA . ILE A 1 208 ? -3.283 -4.913 -14.721 1.00 84.19 208 ILE A CA 1
ATOM 1655 C C . ILE A 1 208 ? -2.067 -4.214 -15.332 1.00 84.19 208 ILE A C 1
ATOM 1657 O O . ILE A 1 208 ? -1.764 -3.082 -14.963 1.00 84.19 208 ILE A O 1
ATOM 1661 N N . GLY A 1 209 ? -1.434 -4.850 -16.321 1.00 84.19 209 GLY A N 1
ATOM 1662 C CA . GLY A 1 209 ? -0.279 -4.311 -17.027 1.00 84.19 209 GLY A CA 1
ATOM 1663 C C . GLY A 1 209 ? -0.547 -2.970 -17.705 1.00 84.19 209 GLY A C 1
ATOM 1664 O O . GLY A 1 209 ? 0.249 -2.046 -17.565 1.00 84.19 209 GLY A O 1
ATOM 1665 N N . ARG A 1 210 ? -1.699 -2.818 -18.373 1.00 82.62 210 ARG A N 1
ATOM 1666 C CA . ARG A 1 210 ? -2.131 -1.532 -18.951 1.00 82.62 210 ARG A CA 1
ATOM 1667 C C . ARG A 1 210 ? -2.300 -0.464 -17.886 1.00 82.62 210 ARG A C 1
ATOM 1669 O O . ARG A 1 210 ? -1.732 0.609 -18.025 1.00 82.62 210 ARG A O 1
ATOM 1676 N N . TRP A 1 211 ? -3.054 -0.757 -16.827 1.00 82.56 211 TRP A N 1
ATOM 1677 C CA . TRP A 1 211 ? -3.300 0.209 -15.758 1.00 82.56 211 TRP A CA 1
ATOM 1678 C C . TRP A 1 211 ? -2.007 0.663 -15.085 1.00 82.56 211 TRP A C 1
ATOM 1680 O O . TRP A 1 211 ? -1.809 1.863 -14.909 1.00 82.56 211 TRP A O 1
ATOM 1690 N N . PHE A 1 212 ? -1.117 -0.275 -14.753 1.00 83.56 212 PHE A N 1
ATOM 1691 C CA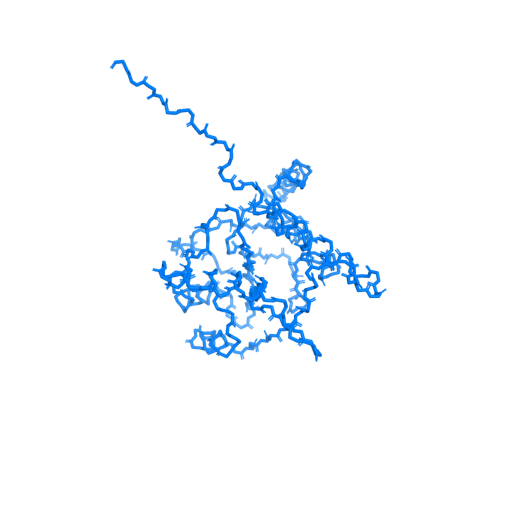 . PHE A 1 212 ? 0.173 0.038 -14.148 1.00 83.56 212 PHE A CA 1
ATOM 1692 C C . PHE A 1 212 ? 1.069 0.840 -15.097 1.00 83.56 212 PHE A C 1
ATOM 1694 O O . PHE A 1 212 ? 1.633 1.853 -14.690 1.00 83.56 212 PHE A O 1
ATOM 1701 N N . ASN A 1 213 ? 1.154 0.444 -16.372 1.00 82.81 213 ASN A N 1
ATOM 1702 C CA . ASN A 1 213 ? 1.940 1.160 -17.373 1.00 82.81 213 ASN A CA 1
ATOM 1703 C C . ASN A 1 213 ? 1.438 2.593 -17.594 1.00 82.81 213 ASN A C 1
ATOM 1705 O O . ASN A 1 213 ? 2.245 3.522 -17.605 1.00 82.81 213 ASN A O 1
ATOM 1709 N N . THR A 1 214 ? 0.121 2.783 -17.724 1.00 80.62 214 THR A N 1
ATOM 1710 C CA . THR A 1 214 ? -0.485 4.113 -17.850 1.00 80.62 214 THR A CA 1
ATOM 1711 C C . THR A 1 214 ? -0.206 4.947 -16.605 1.00 80.62 214 THR A C 1
ATOM 1713 O O . THR A 1 214 ? 0.257 6.073 -16.737 1.00 80.62 214 THR A O 1
ATOM 1716 N N . ALA A 1 215 ? -0.425 4.400 -15.404 1.00 77.25 215 ALA A N 1
ATOM 1717 C CA . ALA A 1 215 ? -0.194 5.126 -14.156 1.00 77.25 215 ALA A CA 1
ATOM 1718 C C . ALA A 1 215 ? 1.268 5.580 -14.029 1.00 77.25 215 ALA A C 1
ATOM 1720 O O . ALA A 1 215 ? 1.530 6.751 -13.768 1.00 77.25 215 ALA A O 1
ATOM 1721 N N . LEU A 1 216 ? 2.210 4.671 -14.300 1.00 77.81 216 LEU A N 1
ATOM 1722 C CA . LEU A 1 216 ? 3.641 4.957 -14.290 1.00 77.81 216 LEU A CA 1
ATOM 1723 C C . LEU A 1 216 ? 4.032 5.998 -15.347 1.00 77.81 216 LEU A C 1
ATOM 1725 O O . LEU A 1 216 ? 4.813 6.899 -15.055 1.00 77.81 216 LEU A O 1
ATOM 1729 N N . THR A 1 217 ? 3.500 5.884 -16.565 1.00 77.00 217 THR A N 1
ATOM 1730 C CA . THR A 1 217 ? 3.820 6.812 -17.657 1.00 77.00 217 THR A CA 1
ATOM 1731 C C . THR A 1 217 ? 3.306 8.207 -17.343 1.00 77.00 217 THR A C 1
ATOM 1733 O O . THR A 1 217 ? 4.107 9.133 -17.371 1.00 77.00 217 THR A O 1
ATOM 1736 N N . GLU A 1 218 ? 2.034 8.347 -16.957 1.00 73.75 218 GLU A N 1
ATOM 1737 C CA . GLU A 1 218 ? 1.426 9.635 -16.592 1.00 73.75 218 GLU A CA 1
ATOM 1738 C C . GLU A 1 218 ? 2.179 10.306 -15.435 1.00 73.75 218 GLU A C 1
ATOM 1740 O O . GLU A 1 218 ? 2.520 11.486 -15.520 1.00 73.75 218 GLU A O 1
ATOM 1745 N N . SER A 1 219 ? 2.543 9.532 -14.402 1.00 69.50 219 SER A N 1
ATOM 1746 C CA . SER A 1 219 ? 3.376 9.997 -13.283 1.00 69.50 219 SER A CA 1
ATOM 1747 C C . SER A 1 219 ? 4.747 10.544 -13.718 1.00 69.50 219 SER A C 1
ATOM 1749 O O . SER A 1 219 ? 5.308 11.412 -13.053 1.00 69.50 219 SER A O 1
ATOM 1751 N N . ILE A 1 220 ? 5.311 10.053 -14.825 1.00 67.81 220 ILE A N 1
ATOM 1752 C CA . ILE A 1 220 ? 6.611 10.504 -15.343 1.00 67.81 220 ILE A CA 1
ATOM 1753 C C . ILE A 1 220 ? 6.443 11.659 -16.344 1.00 67.81 220 ILE A C 1
ATOM 1755 O O . ILE A 1 220 ? 7.227 12.613 -16.322 1.00 67.81 220 ILE A O 1
ATOM 1759 N N . THR A 1 221 ? 5.450 11.595 -17.237 1.00 61.09 221 THR A N 1
ATOM 1760 C CA . THR A 1 221 ? 5.260 12.560 -18.335 1.00 61.09 221 THR A CA 1
ATOM 1761 C C . THR A 1 221 ? 4.731 13.910 -17.881 1.00 61.09 221 THR A C 1
ATOM 1763 O O . THR A 1 221 ? 5.040 14.914 -18.521 1.00 61.09 221 THR A O 1
ATOM 1766 N N . LEU A 1 222 ? 4.010 13.970 -16.763 1.00 52.62 222 LEU A N 1
ATOM 1767 C CA . LEU A 1 222 ? 3.578 15.228 -16.150 1.00 52.62 222 LEU A CA 1
ATOM 1768 C C . LEU A 1 222 ? 4.717 15.946 -15.367 1.00 52.62 222 LEU A C 1
ATOM 1770 O O . LEU A 1 222 ? 4.499 16.951 -14.687 1.00 52.62 222 LEU A O 1
ATOM 1774 N N . GLY A 1 223 ? 5.970 15.489 -15.531 1.00 48.75 223 GLY A N 1
ATOM 1775 C CA . GLY A 1 223 ? 7.197 16.199 -15.145 1.00 48.75 223 GLY A CA 1
ATOM 1776 C C . GLY A 1 223 ? 7.360 17.591 -15.800 1.00 48.75 223 GLY A C 1
ATOM 1777 O O . GLY A 1 223 ? 6.545 18.008 -16.619 1.00 48.75 223 GLY A O 1
ATOM 1778 N N . PRO A 1 224 ? 8.401 18.372 -15.444 1.00 40.38 224 PRO A N 1
ATOM 1779 C CA . PRO A 1 224 ? 8.425 19.831 -15.572 1.00 40.38 224 PRO A CA 1
ATOM 1780 C C . PRO A 1 224 ? 8.591 20.308 -17.026 1.00 40.38 224 PRO A C 1
ATOM 1782 O O . PRO A 1 224 ? 9.661 20.755 -17.423 1.00 40.38 224 PRO A O 1
ATOM 1785 N N . THR A 1 225 ? 7.535 20.260 -17.833 1.00 37.16 225 THR A N 1
ATOM 1786 C CA . THR A 1 225 ? 7.495 20.889 -19.168 1.00 37.16 225 THR A CA 1
ATOM 1787 C C . THR A 1 225 ? 6.527 22.065 -19.246 1.00 37.16 225 THR A C 1
ATOM 1789 O O . THR A 1 225 ? 6.281 22.590 -20.326 1.00 37.16 225 THR A O 1
ATOM 1792 N N . SER A 1 226 ? 6.052 22.577 -18.108 1.00 33.31 226 SER A N 1
ATOM 1793 C CA . SER A 1 226 ? 5.614 23.973 -18.040 1.00 33.31 226 SER A CA 1
ATOM 1794 C C . SER A 1 226 ? 6.801 24.829 -17.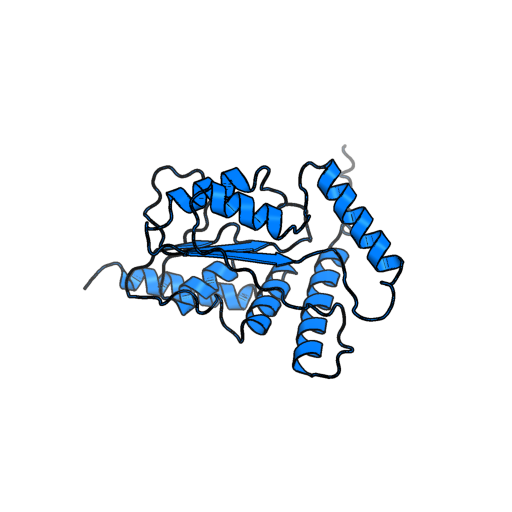595 1.00 33.31 226 SER A C 1
ATOM 1796 O O . SER A 1 226 ? 7.064 24.899 -16.391 1.00 33.31 226 SER A O 1
ATOM 1798 N N . PRO A 1 227 ? 7.554 25.468 -18.513 1.00 34.25 227 PRO A N 1
ATOM 1799 C CA . PRO A 1 227 ? 8.460 26.527 -18.116 1.00 34.25 227 PRO A CA 1
ATOM 1800 C C . PRO A 1 227 ? 7.595 27.624 -17.504 1.00 34.25 227 PRO A C 1
ATOM 1802 O O . PRO A 1 227 ? 6.864 28.322 -18.205 1.00 34.25 227 PRO A O 1
ATOM 1805 N N . THR A 1 228 ? 7.636 27.767 -16.182 1.00 35.34 228 THR A N 1
ATOM 1806 C CA . THR A 1 228 ? 7.164 28.990 -15.541 1.00 35.34 228 THR A CA 1
ATOM 1807 C C . THR A 1 228 ? 7.953 30.120 -16.200 1.00 35.34 228 THR A C 1
ATOM 1809 O O . THR A 1 228 ? 9.185 30.090 -16.119 1.00 35.34 228 THR A O 1
ATOM 1812 N N . PRO A 1 229 ? 7.315 31.082 -16.892 1.00 34.97 229 PRO A N 1
ATOM 1813 C CA . PRO A 1 229 ? 8.062 32.181 -17.463 1.00 34.97 229 PRO A CA 1
ATOM 1814 C C . PRO A 1 229 ? 8.734 32.894 -16.296 1.00 34.97 229 PRO A C 1
ATOM 1816 O O . PRO A 1 229 ? 8.064 33.339 -15.359 1.00 34.97 229 PRO A O 1
ATOM 1819 N N . LEU A 1 230 ? 10.068 32.938 -16.326 1.00 35.25 230 LEU A N 1
ATOM 1820 C CA . LEU A 1 230 ? 10.846 33.824 -15.476 1.00 35.25 230 LEU A CA 1
ATOM 1821 C C . LEU A 1 230 ? 10.233 35.208 -15.652 1.00 35.25 230 LEU A C 1
ATOM 1823 O O . LEU A 1 230 ? 10.298 35.786 -16.735 1.00 35.25 230 LEU A O 1
ATOM 1827 N N . LYS A 1 231 ? 9.576 35.710 -14.603 1.00 38.72 231 LYS A N 1
ATOM 1828 C CA . LYS A 1 231 ? 9.179 37.111 -14.551 1.00 38.72 231 LYS A CA 1
ATOM 1829 C C . LYS A 1 231 ? 10.472 37.907 -14.668 1.00 38.72 231 LYS A C 1
ATOM 1831 O O . LYS A 1 231 ? 11.246 37.958 -13.715 1.00 38.72 231 LYS A O 1
ATOM 1836 N N . SER A 1 232 ? 10.716 38.480 -15.840 1.00 42.44 232 SER A N 1
ATOM 1837 C CA . SER A 1 232 ? 11.665 39.570 -15.997 1.00 42.44 232 SER A CA 1
ATOM 1838 C C . SER A 1 232 ? 11.185 40.685 -15.074 1.00 42.44 232 SER A C 1
ATOM 1840 O O . SER A 1 232 ? 10.103 41.241 -15.284 1.00 42.44 232 SER A O 1
ATOM 1842 N N . GLY A 1 233 ? 11.927 40.912 -13.992 1.00 50.50 233 GLY A N 1
ATOM 1843 C CA . GLY A 1 233 ? 11.691 42.047 -13.111 1.00 50.50 233 GLY A CA 1
ATOM 1844 C C . GLY A 1 233 ? 11.891 43.369 -13.862 1.00 50.50 233 GLY A C 1
ATOM 1845 O O . GLY A 1 233 ? 12.555 43.364 -14.903 1.00 50.50 233 GLY A O 1
ATOM 1846 N N . PRO A 1 234 ? 11.280 44.460 -13.370 1.00 51.62 234 PRO A N 1
ATOM 1847 C CA . PRO A 1 234 ? 11.487 45.801 -13.908 1.00 51.62 234 PRO A CA 1
ATOM 1848 C C . PRO A 1 234 ? 12.929 46.285 -13.727 1.00 51.62 234 PRO A C 1
ATOM 1850 O O . PRO A 1 234 ? 13.579 45.863 -12.741 1.00 51.62 234 PRO A O 1
#

InterPro domains:
  IPR029063 S-adenosyl-L-methionine-dependent methyltransferase superfamily [SSF53335] (29-211)